Protein 1YSQ (pdb70)

InterPro domains:
  IPR005471 Transcription regulator IclR, N-terminal [PF09339] (25-74)
  IPR005471 Transcription regulator IclR, N-terminal [PS51077] (23-85)
  IPR005471 Transcription regulator IclR, N-terminal [SM00346] (23-113)
  IPR014757 Transcription regulator IclR, C-terminal [PF01614] (92-268)
  IPR014757 Transcription regulator IclR, C-terminal [PS51078] (86-272)
  IPR029016 GAF-like domain superfamily [G3DSA:3.30.450.40] (95-282)
  IPR036388 Winged helix-like DNA-binding domain superfamily [G3DSA:1.10.10.10] (22-94)
  IPR036390 Winged helix DNA-binding domain superfamily [SSF46785] (24-97)
  IPR050707 HTH-type Transcriptional Regulators in Metabolic Pathways [PTHR30136] (13-271)

Organism: Escherichia coli (strain K12) (NCBI:txid83333)

Nearest PDB structures (foldseek):
  1ysq-assembly1_A  TM=1.006E+00  e=1.421E-41  Escherichia coli
  1mkm-assembly1_B  TM=9.320E-01  e=6.880E-18  Thermotoga maritima
  1tf1-assembly2_B  TM=8.858E-01  e=1.573E-18  Escherichia coli
  2o99-assembly2_B  TM=9.021E-01  e=1.934E-16  Escherichia coli
  5tjj-assembly1_B  TM=8.773E-01  e=1.507E-15  Alicyclobacillus acidocaldarius subsp. acidocaldarius DSM 446

Radius of gyration: 15.3 Å; Cα contacts (8 Å, |Δi|>4): 339; chains: 1; bounding box: 39×36×32 Å

Solvent-accessible surface area: 9298 Å² total; per-residue (Å²): 85,158,126,6,30,123,26,0,0,60,43,0,42,60,5,12,126,81,29,3,13,0,0,8,0,0,17,70,78,94,46,34,0,31,0,20,9,22,24,70,10,72,118,16,174,39,147,32,198,25,132,113,42,48,104,25,60,0,4,5,13,6,7,0,0,0,4,4,10,48,36,114,77,96,63,1,118,62,6,16,118,77,24,112,153,92,13,82,95,91,18,200,55,13,23,45,117,37,98,44,0,68,95,24,9,45,122,5,130,136,78,21,11,3,15,4,125,34,4,62,82,83,32,22,2,17,0,0,4,9,0,70,27,128,128,42,152,17,41,43,0,0,5,0,5,0,30,14,76,113,13,162,129,39,24,43,138,108,20,6,119,38,0,101,86,15,4,92,29,0,20,86,64,44,28,175,130,72,175,54,49

Secondary structure (DSSP, 8-state):
-HHHHHHHHHHHHHHHHHH-SEEEEEEEETTEEEEEEEE--SS-----S--TT-EEEGGG-HHHHHHHHTS-HHHHHHHHHHTTTT---SSTT---SHHHHHHHHHHHHHHT-EEEESSSSTTEEEEEEEE--TTS--SEEEEEEEEHHHHHHH-HHHHHHHHHHHHHHHHHHHHH--TT-

Sequence (181 aa):
SLNIIHIAAPHLEALNIATGETINFSSREDDHAILIYKLEPTTGMLRTRAYIGQHMPLYCSAMGKIYMAFGHPDYVKSYWESHQHEIQPLTRNTITELPAMFDELAHIRESGAAMDREENELGVSCIAVPVFDIHGRVPYAVSISLSTSRLKQVGEKNLLKPLRETAQAISNELGFTAITG

GO terms:
  GO:0003677 DNA binding (F, IDA)
  GO:0045892 negative regulation of DNA-templated transcription (P, IDA)

Foldseek 3Di:
DVVLCVLQVVLQVVLLVVVQFKKFKWFDDQQWTAGQDIDHGHPADDGDPDDHGDTHGLQQDFFSLLLVLLDDLVSLVVSLVVCVVVQDQQDPPGDRDSVVSVVQSPVCNVPQKGKNCCRNHAQKMKIKGFQAAPVRHGRMMMMTIHTPVVCVVQDDVNSVVSRVVSSPSSSVVNNVPYPRD

Structure (mmCIF, N/CA/C/O backbone):
data_1YSQ
#
_entry.id   1YSQ
#
_cell.length_a   65.510
_cell.length_b   65.510
_cell.length_c   88.940
_cell.angle_alpha   90.00
_cell.angle_beta   90.00
_cell.angle_gamma   120.00
#
_symmetry.space_group_name_H-M   'P 31 2 1'
#
loop_
_entity.id
_entity.type
_entity.pdbx_description
1 polymer 'HTH-type transcriptional regulator yiaJ'
2 non-polymer 'PHOSPHATE ION'
3 water water
#
loop_
_atom_site.group_PDB
_atom_site.id
_atom_site.type_symbol
_atom_site.label_atom_id
_atom_site.label_alt_id
_atom_site.label_comp_id
_atom_site.label_asym_id
_atom_site.label_entity_id
_atom_site.label_seq_id
_atom_site.pdbx_PDB_ins_code
_atom_site.Cartn_x
_atom_site.Cartn_y
_atom_site.Cartn_z
_atom_site.occupancy
_atom_site.B_iso_or_equiv
_atom_site.auth_seq_id
_atom_site.auth_comp_id
_atom_site.auth_asym_id
_atom_site.auth_atom_id
_atom_site.pdbx_PDB_model_num
ATOM 1 N N . SER A 1 7 ? 38.726 37.249 6.683 1.00 45.42 5 SER A N 1
ATOM 2 C CA . SER A 1 7 ? 38.066 35.986 7.143 1.00 45.28 5 SER A CA 1
ATOM 3 C C . SER A 1 7 ? 36.696 36.240 7.769 1.00 45.00 5 SER A C 1
ATOM 4 O O . SER A 1 7 ? 35.857 35.337 7.826 1.00 44.70 5 SER A O 1
ATOM 7 N N . LEU A 1 8 ? 36.488 37.469 8.238 1.00 44.70 6 LEU A N 1
ATOM 8 C CA . LEU A 1 8 ? 35.225 37.888 8.852 1.00 44.04 6 LEU A CA 1
ATOM 9 C C . LEU A 1 8 ? 34.013 37.638 7.954 1.00 42.73 6 LEU A C 1
ATOM 10 O O . LEU A 1 8 ? 33.038 36.999 8.378 1.00 42.37 6 LEU A O 1
ATOM 15 N N . ASN A 1 9 ? 34.077 38.164 6.729 1.00 41.04 7 ASN A N 1
ATOM 16 C CA . ASN A 1 9 ? 32.995 38.021 5.760 1.00 39.53 7 ASN A CA 1
ATOM 17 C C . ASN A 1 9 ? 32.693 36.557 5.445 1.00 37.33 7 ASN A C 1
ATOM 18 O O . ASN A 1 9 ? 31.536 36.154 5.466 1.00 36.72 7 ASN A O 1
ATOM 23 N N . ILE A 1 10 ? 33.730 35.767 5.163 1.00 34.74 8 ILE A N 1
ATOM 24 C CA . ILE A 1 10 ? 33.518 34.347 4.871 1.00 32.77 8 ILE A CA 1
ATOM 25 C C . ILE A 1 10 ? 33.012 33.560 6.101 1.00 32.02 8 ILE A C 1
ATOM 26 O O . ILE A 1 10 ? 32.154 32.686 5.968 1.00 31.50 8 ILE A O 1
ATOM 31 N N . ILE A 1 11 ? 33.508 33.881 7.288 1.00 31.23 9 ILE A N 1
ATOM 32 C CA . ILE A 1 11 ? 33.009 33.187 8.484 1.00 31.03 9 ILE A CA 1
ATOM 33 C C . ILE A 1 11 ? 31.525 33.521 8.724 1.00 31.41 9 ILE A C 1
ATOM 34 O O . ILE A 1 11 ? 30.726 32.637 9.053 1.00 30.88 9 ILE A O 1
ATOM 39 N N . HIS A 1 12 ? 31.147 34.779 8.476 1.00 31.50 10 HIS A N 1
ATOM 40 C CA . HIS A 1 12 ? 29.739 35.178 8.565 1.00 32.00 10 HIS A CA 1
ATOM 41 C C . HIS A 1 12 ? 28.816 34.370 7.640 1.00 31.06 10 HIS A C 1
ATOM 42 O O . HIS A 1 12 ? 27.741 33.923 8.053 1.00 30.89 10 HIS A O 1
ATOM 49 N N . ILE A 1 13 ? 29.241 34.195 6.396 1.00 30.10 11 ILE A N 1
ATOM 50 C CA . ILE A 1 13 ? 28.553 33.337 5.437 1.00 29.13 11 ILE A CA 1
ATOM 51 C C . ILE A 1 13 ? 28.554 31.874 5.892 1.00 28.06 11 ILE A C 1
ATOM 52 O O . ILE A 1 13 ? 27.511 31.207 5.870 1.00 27.33 11 ILE A O 1
ATOM 57 N N . ALA A 1 14 ? 29.729 31.373 6.281 1.00 26.68 12 ALA A N 1
ATOM 58 C CA . ALA A 1 14 ? 29.905 29.933 6.482 1.00 25.97 12 ALA A CA 1
ATOM 59 C C . ALA A 1 14 ? 29.380 29.386 7.811 1.00 25.51 12 ALA A C 1
ATOM 60 O O . ALA A 1 14 ? 28.869 28.257 7.852 1.00 25.25 12 ALA A O 1
ATOM 62 N N . ALA A 1 15 ? 29.497 30.174 8.886 1.00 25.09 13 ALA A N 1
ATOM 63 C CA . ALA A 1 15 ? 29.229 29.677 10.247 1.00 24.65 13 ALA A CA 1
ATOM 64 C C . ALA A 1 15 ? 27.910 28.900 10.464 1.00 24.56 13 ALA A C 1
ATOM 65 O O . ALA A 1 15 ? 27.948 27.837 11.060 1.00 24.25 13 ALA A O 1
ATOM 67 N N . PRO A 1 16 ? 26.758 29.376 9.975 1.00 25.49 14 PRO A N 1
ATOM 68 C CA . PRO A 1 16 ? 25.506 28.629 10.183 1.00 25.47 14 PRO A CA 1
ATOM 69 C C . PRO A 1 16 ? 25.576 27.232 9.565 1.00 25.33 14 PRO A C 1
ATOM 70 O O . PRO A 1 16 ? 25.031 26.262 10.113 1.00 24.77 14 PRO A O 1
ATOM 74 N N . HIS A 1 17 ? 26.242 27.151 8.410 1.00 24.74 15 HIS A N 1
ATOM 75 C CA . HIS A 1 17 ? 26.374 25.907 7.667 1.00 24.06 15 HIS A CA 1
ATOM 76 C C . HIS A 1 17 ? 27.348 24.952 8.352 1.00 22.88 15 HIS A C 1
ATOM 77 O O . HIS A 1 17 ? 27.088 23.754 8.428 1.00 22.37 15 HIS A O 1
ATOM 84 N N . LEU A 1 18 ? 28.471 25.485 8.831 1.00 21.92 16 LEU A N 1
ATOM 85 C CA . LEU A 1 18 ? 29.451 24.665 9.534 1.00 20.98 16 LEU A CA 1
ATOM 86 C C . LEU A 1 18 ? 28.876 24.156 10.859 1.00 20.77 16 LEU A C 1
ATOM 87 O O . LEU A 1 18 ? 29.047 22.987 11.208 1.00 19.76 16 LEU A O 1
ATOM 92 N N . GLU A 1 19 ? 28.172 25.026 11.588 1.00 20.27 17 GLU A N 1
ATOM 93 C CA . GLU A 1 19 ? 27.496 24.593 12.822 1.00 20.56 17 GLU A CA 1
ATOM 94 C C . GLU A 1 19 ? 26.483 23.476 12.567 1.00 20.26 17 GLU A C 1
ATOM 95 O O . GLU A 1 19 ? 26.417 22.491 13.303 1.00 21.01 17 GLU A O 1
ATOM 101 N N . ALA A 1 20 ? 25.678 23.652 11.528 1.00 20.90 18 ALA A N 1
ATOM 102 C CA . ALA A 1 20 ? 24.728 22.624 11.108 1.00 20.71 18 ALA A CA 1
ATOM 103 C C . ALA A 1 20 ? 25.416 21.286 10.871 1.00 20.75 18 ALA A C 1
ATOM 104 O O . ALA A 1 20 ? 24.922 20.243 11.300 1.00 21.15 18 ALA A O 1
ATOM 106 N N . LEU A 1 21 ? 26.546 21.303 10.173 1.00 20.59 19 LEU A N 1
ATOM 107 C CA . LEU A 1 21 ? 27.250 20.052 9.864 1.00 20.47 19 LEU A CA 1
ATOM 108 C C . LEU A 1 21 ? 27.840 19.425 11.132 1.00 20.31 19 LEU A C 1
ATOM 109 O O . LEU A 1 21 ? 27.839 18.199 11.292 1.00 19.81 19 LEU A O 1
ATOM 114 N N . ASN A 1 22 ? 28.339 20.285 12.023 1.00 20.19 20 ASN A N 1
ATOM 115 C CA . ASN A 1 22 ? 28.840 19.876 13.336 1.00 20.39 20 ASN A CA 1
ATOM 116 C C . ASN A 1 22 ? 27.743 19.134 14.119 1.00 20.11 20 ASN A C 1
ATOM 117 O O . ASN A 1 22 ? 27.980 18.051 14.660 1.00 20.69 20 ASN A O 1
ATOM 122 N N . ILE A 1 23 ? 26.548 19.712 14.168 1.00 21.00 21 ILE A N 1
ATOM 123 C CA . ILE A 1 23 ? 25.412 19.063 14.841 1.00 21.94 21 ILE A CA 1
ATOM 124 C C . ILE A 1 23 ? 24.996 17.763 14.158 1.00 22.00 21 ILE A C 1
ATOM 125 O O . ILE A 1 23 ? 24.755 16.753 14.827 1.00 22.21 21 ILE A O 1
ATOM 130 N N . ALA A 1 24 ? 24.932 17.781 12.828 1.00 22.52 22 ALA A N 1
ATOM 131 C CA . ALA A 1 24 ? 24.470 16.608 12.072 1.00 22.72 22 ALA A CA 1
ATOM 132 C C . ALA A 1 24 ? 25.400 15.405 12.220 1.00 22.81 22 ALA A C 1
ATOM 133 O O . ALA A 1 24 ? 24.930 14.285 12.426 1.00 22.97 22 ALA A O 1
ATOM 135 N N . THR A 1 25 ? 26.714 15.631 12.141 1.00 21.53 23 THR A N 1
ATOM 136 C CA . THR A 1 25 ? 27.684 14.537 12.237 1.00 20.67 23 THR A CA 1
ATOM 137 C C . THR A 1 25 ? 28.183 14.244 13.655 1.00 21.07 23 THR A C 1
ATOM 138 O O . THR A 1 25 ? 28.691 13.148 13.915 1.00 21.06 23 THR A O 1
ATOM 142 N N . GLY A 1 26 ? 28.118 15.238 14.539 1.00 20.94 24 GLY A N 1
ATOM 143 C CA . GLY A 1 26 ? 28.708 15.102 15.870 1.00 19.89 24 GLY A CA 1
ATOM 144 C C . GLY A 1 26 ? 30.227 15.289 15.925 1.00 20.04 24 GLY A C 1
ATOM 145 O O . GLY A 1 26 ? 30.838 15.208 16.993 1.00 19.70 24 GLY A O 1
ATOM 146 N N . GLU A 1 27 ? 30.846 15.533 14.772 1.00 19.78 25 GLU A N 1
ATOM 147 C CA . GLU A 1 27 ? 32.308 15.517 14.639 1.00 19.82 25 GLU A CA 1
ATOM 148 C C . GLU A 1 27 ? 32.929 16.907 14.547 1.00 18.95 25 GLU A C 1
ATOM 149 O O . GLU A 1 27 ? 32.238 17.888 14.282 1.00 19.65 25 GLU A O 1
ATOM 155 N N . THR A 1 28 ? 34.251 16.951 14.713 1.00 19.26 26 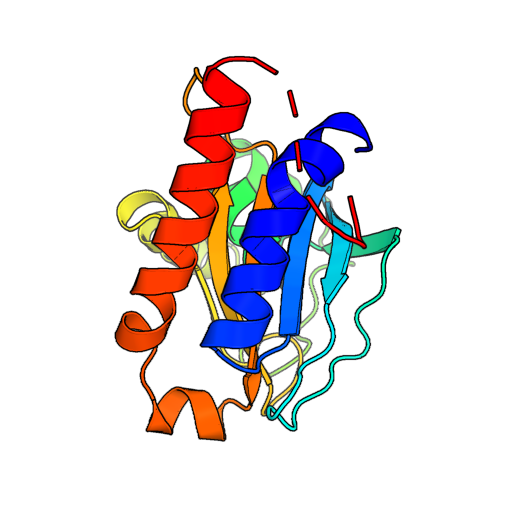THR A N 1
ATOM 156 C CA . THR A 1 28 ? 35.076 18.151 14.488 1.00 19.01 26 THR A CA 1
ATOM 157 C C . THR A 1 28 ? 34.880 18.707 13.082 1.00 19.09 26 THR A C 1
ATOM 158 O O . THR A 1 28 ? 35.036 17.952 12.095 1.00 19.10 26 THR A O 1
ATOM 162 N N . ILE A 1 29 ? 34.573 20.003 12.988 1.00 18.15 27 ILE A N 1
ATOM 163 C CA . ILE A 1 29 ? 34.470 20.669 11.694 1.00 18.46 27 ILE A CA 1
ATOM 164 C C . ILE A 1 29 ? 35.579 21.700 11.597 1.00 19.02 27 ILE A C 1
ATOM 165 O O . ILE A 1 29 ? 35.722 22.536 12.484 1.00 19.03 27 ILE A O 1
ATOM 170 N N . ASN A 1 30 ? 36.364 21.625 10.518 1.00 19.33 28 ASN A N 1
ATOM 171 C CA . ASN A 1 30 ? 37.474 22.551 10.253 1.00 19.69 28 ASN A CA 1
ATOM 172 C C . ASN A 1 30 ? 37.163 23.361 9.015 1.00 19.96 28 ASN A C 1
ATOM 173 O O . ASN A 1 30 ? 36.598 22.839 8.045 1.00 19.12 28 ASN A O 1
ATOM 178 N N . PHE A 1 31 ? 37.573 24.623 9.035 1.00 19.62 29 PHE A N 1
ATOM 179 C CA . PHE A 1 31 ? 37.378 25.501 7.880 1.00 19.25 29 PHE A CA 1
ATOM 180 C C . PHE A 1 31 ? 38.643 26.321 7.699 1.00 19.37 29 PHE A C 1
ATOM 181 O O . PHE A 1 31 ? 39.056 27.053 8.605 1.00 18.64 29 PHE A O 1
ATOM 189 N N . SER A 1 32 ? 39.271 26.169 6.538 1.00 19.07 30 SER A N 1
ATOM 190 C CA . SER A 1 32 ? 40.531 26.843 6.276 1.00 19.30 30 SER A CA 1
ATOM 191 C C . SER A 1 32 ? 40.467 27.757 5.059 1.00 19.29 30 SER A C 1
ATOM 192 O O . SER A 1 32 ? 39.545 27.644 4.236 1.00 18.88 30 SER A O 1
ATOM 195 N N . SER A 1 33 ? 41.448 28.663 4.975 1.00 19.81 31 SER A N 1
ATOM 196 C CA . SER A 1 33 ? 41.747 29.413 3.759 1.00 20.23 31 SER A CA 1
ATOM 197 C C . SER A 1 33 ? 43.132 28.972 3.304 1.00 20.44 31 SER A C 1
ATOM 198 O O . SER A 1 33 ? 43.882 28.344 4.065 1.00 20.99 31 SER A O 1
ATOM 201 N N . ARG A 1 34 ? 43.460 29.252 2.050 1.00 20.55 32 ARG A N 1
ATOM 202 C CA . ARG A 1 34 ? 44.811 29.033 1.568 1.00 20.92 32 ARG A CA 1
ATOM 203 C C . ARG A 1 34 ? 45.657 30.286 1.726 1.00 21.68 32 ARG A C 1
ATOM 204 O O . ARG A 1 34 ? 45.229 31.377 1.379 1.00 21.90 32 ARG A O 1
ATOM 212 N N . GLU A 1 35 ? 46.863 30.124 2.260 1.00 23.02 33 GLU A N 1
ATOM 213 C CA . GLU A 1 35 ? 47.842 31.204 2.235 1.00 24.53 33 GLU A CA 1
ATOM 214 C C . GLU A 1 35 ? 49.118 30.668 1.610 1.00 24.23 33 GLU A C 1
ATOM 215 O O . GLU A 1 35 ? 50.054 30.291 2.319 1.00 24.21 33 GLU A O 1
ATOM 221 N N . ASP A 1 36 ? 49.131 30.595 0.276 1.00 23.80 34 ASP A N 1
ATOM 222 C CA . ASP A 1 36 ? 50.295 30.069 -0.459 1.00 23.73 34 ASP A CA 1
ATOM 223 C C . ASP A 1 36 ? 50.674 28.614 -0.062 1.00 23.01 34 ASP A C 1
ATOM 224 O O . ASP A 1 36 ? 49.970 27.678 -0.433 1.00 22.78 34 ASP A O 1
ATOM 229 N N . ASP A 1 37 ? 51.767 28.434 0.684 1.00 21.90 35 ASP A N 1
ATOM 230 C CA . ASP A 1 37 ? 52.309 27.104 1.000 1.00 21.77 35 ASP A CA 1
ATOM 231 C C . ASP A 1 37 ? 51.807 26.466 2.305 1.00 21.44 35 ASP A C 1
ATOM 232 O O . ASP A 1 37 ? 52.389 25.493 2.787 1.00 21.63 35 ASP A O 1
ATOM 237 N N . HIS A 1 38 ? 50.714 27.001 2.852 1.00 21.21 36 HIS A N 1
ATOM 238 C CA . HIS A 1 38 ? 50.042 26.423 4.013 1.00 22.05 36 HIS A CA 1
ATOM 239 C C . HIS A 1 38 ? 48.535 26.698 3.947 1.00 21.41 36 HIS A C 1
ATOM 240 O O . HIS A 1 38 ? 48.094 27.636 3.274 1.00 22.10 36 HIS A O 1
ATOM 247 N N . ALA A 1 39 ? 47.759 25.868 4.635 1.00 21.26 37 ALA A N 1
ATOM 248 C CA . ALA A 1 39 ? 46.361 26.170 4.924 1.00 21.34 37 ALA A CA 1
ATOM 249 C C . ALA A 1 39 ? 46.341 26.918 6.267 1.00 22.28 37 ALA A C 1
ATOM 250 O O . ALA A 1 39 ? 47.175 26.646 7.136 1.00 23.32 37 ALA A O 1
ATOM 252 N N . ILE A 1 40 ? 45.434 27.882 6.418 1.00 21.98 38 ILE A N 1
ATOM 253 C CA . ILE A 1 40 ? 45.233 28.540 7.712 1.00 21.24 38 ILE A CA 1
ATOM 254 C C . ILE A 1 40 ? 43.902 28.095 8.263 1.00 20.44 38 ILE A C 1
ATOM 255 O O . ILE A 1 40 ? 42.862 28.264 7.612 1.00 19.83 38 ILE A O 1
ATOM 260 N N . LEU A 1 41 ? 43.927 27.547 9.474 1.00 19.99 39 LEU A N 1
ATOM 261 C CA . LEU A 1 41 ? 42.682 27.175 10.140 1.00 20.04 39 LEU A CA 1
ATOM 262 C C . LEU A 1 41 ? 41.993 28.415 10.683 1.00 20.76 39 LEU A C 1
ATOM 263 O O . LEU A 1 41 ? 42.381 28.920 11.736 1.00 21.82 39 LEU A O 1
ATOM 268 N N . ILE A 1 42 ? 40.982 28.909 9.969 1.00 20.01 40 ILE A N 1
ATOM 269 C CA . ILE A 1 42 ? 40.322 30.152 10.394 1.00 20.04 40 ILE A CA 1
ATOM 270 C C . ILE A 1 42 ? 39.112 29.937 11.285 1.00 19.67 40 ILE A C 1
ATOM 271 O O . ILE A 1 42 ? 38.619 30.881 11.904 1.00 19.83 40 ILE A O 1
ATOM 276 N N . TYR A 1 43 ? 38.640 28.698 11.370 1.00 19.17 41 TYR A N 1
ATOM 277 C CA . TYR A 1 43 ? 37.424 28.411 12.104 1.00 20.18 41 TYR A CA 1
ATOM 278 C C . TYR A 1 43 ? 37.417 26.925 12.430 1.00 19.73 41 TYR A C 1
ATOM 279 O O . TYR A 1 43 ? 37.780 26.086 11.591 1.00 20.28 41 TYR A O 1
ATOM 288 N N . LYS A 1 44 ? 37.051 26.603 13.661 1.00 18.76 42 LYS A N 1
ATOM 289 C CA . LYS A 1 44 ? 36.995 25.208 14.103 1.00 19.30 42 LYS A CA 1
ATOM 290 C C . LYS A 1 44 ? 35.872 24.989 15.124 1.00 19.52 42 LYS A C 1
ATOM 291 O O . LYS A 1 44 ? 35.706 25.787 16.039 1.00 19.28 42 LYS A O 1
ATOM 297 N N . LEU A 1 45 ? 35.118 23.905 14.946 1.00 19.02 43 LEU A N 1
ATOM 298 C CA . LEU A 1 45 ? 34.142 23.449 15.939 1.00 19.50 43 LEU A CA 1
ATOM 299 C C . LEU A 1 45 ? 34.566 22.108 16.496 1.00 19.27 43 LEU A C 1
ATOM 300 O O . LEU A 1 45 ? 34.809 21.154 15.755 1.00 19.40 43 LEU A O 1
ATOM 305 N N . GLU A 1 46 ? 34.642 22.031 17.819 1.00 19.17 44 GLU A N 1
ATOM 306 C CA . GLU A 1 46 ? 34.927 20.780 18.497 1.00 19.07 44 GLU A CA 1
ATOM 307 C C . GLU A 1 46 ? 33.765 19.801 18.312 1.00 19.24 44 GLU A C 1
ATOM 308 O O . GLU A 1 46 ? 32.651 20.236 18.034 1.00 19.43 44 GLU A O 1
ATOM 314 N N . PRO A 1 47 ? 34.002 18.497 18.460 1.00 20.14 45 PRO A N 1
ATOM 315 C CA . PRO A 1 47 ? 32.921 17.514 18.317 1.00 20.49 45 PRO A CA 1
ATOM 316 C C . PRO A 1 47 ? 31.844 17.690 19.406 1.00 21.34 45 PRO A C 1
ATOM 317 O O . PRO A 1 47 ? 32.135 18.259 20.473 1.00 21.50 45 PRO A O 1
ATOM 321 N N . THR A 1 48 ? 30.624 17.240 19.123 1.00 21.37 46 THR A N 1
ATOM 322 C CA . THR A 1 48 ? 29.578 17.208 20.146 1.00 22.48 46 THR A CA 1
ATOM 323 C C . THR A 1 48 ? 29.573 15.813 20.750 1.00 23.20 46 THR A C 1
ATOM 324 O O . THR A 1 48 ? 30.156 15.597 21.806 1.00 23.67 46 THR A O 1
ATOM 328 N N . THR A 1 49 ? 28.956 14.859 20.059 1.00 23.87 47 THR A N 1
ATOM 329 C CA . THR A 1 49 ? 28.911 13.484 20.548 1.00 24.45 47 THR A CA 1
ATOM 330 C C . THR A 1 49 ? 30.151 12.708 20.126 1.00 24.86 47 THR A C 1
ATOM 331 O O . THR A 1 49 ? 30.476 11.681 20.731 1.00 25.12 47 THR A O 1
ATOM 335 N N . GLY A 1 50 ? 30.862 13.204 19.111 1.00 24.86 48 GLY A N 1
ATOM 336 C CA . GLY A 1 50 ? 32.110 12.583 18.691 1.00 24.44 48 GLY A CA 1
ATOM 337 C C . GLY A 1 50 ? 33.133 12.638 19.807 1.00 25.11 48 GLY A C 1
ATOM 338 O O . GLY A 1 50 ? 33.165 13.600 20.583 1.00 25.67 48 GLY A O 1
ATOM 339 N N . MET A 1 51 ? 33.974 11.617 19.891 1.00 24.69 49 MET A N 1
ATOM 340 C CA . MET A 1 51 ? 34.971 11.541 20.950 1.00 25.13 49 MET A CA 1
ATOM 341 C C . MET A 1 51 ? 36.409 11.907 20.559 1.00 24.91 49 MET A C 1
ATOM 342 O O . MET A 1 51 ? 37.232 12.179 21.442 1.00 25.15 49 MET A O 1
ATOM 347 N N . LEU A 1 52 ? 36.709 11.941 19.259 1.00 24.40 50 LEU A N 1
ATOM 348 C CA . LEU A 1 52 ? 38.043 12.314 18.825 1.00 24.25 50 LEU A CA 1
ATOM 349 C C . LEU A 1 52 ? 38.180 13.832 18.844 1.00 23.65 50 LEU A C 1
ATOM 350 O O . LEU A 1 52 ? 37.406 14.541 18.201 1.00 22.80 50 LEU A O 1
ATOM 355 N N . ARG A 1 53 ? 39.156 14.332 19.596 1.00 23.27 51 ARG A N 1
ATOM 356 C CA . ARG A 1 53 ? 39.401 15.768 19.645 1.00 23.19 51 ARG A CA 1
ATOM 357 C C . ARG A 1 53 ? 40.818 15.976 19.184 1.00 23.58 51 ARG A C 1
ATOM 358 O O . ARG A 1 53 ? 41.741 15.342 19.703 1.00 24.21 51 ARG A O 1
ATOM 366 N N . THR A 1 54 ? 40.989 16.817 18.173 1.00 23.01 52 THR A N 1
ATOM 367 C CA . THR A 1 54 ? 42.314 17.070 17.626 1.00 22.84 52 THR A CA 1
ATOM 368 C C . THR A 1 54 ? 42.929 18.274 18.335 1.00 23.09 52 THR A C 1
ATOM 369 O O . THR A 1 54 ? 42.221 19.052 18.991 1.00 22.68 52 THR A O 1
ATOM 373 N N . ARG A 1 55 ? 44.238 18.426 18.173 1.00 24.09 53 ARG A N 1
ATOM 374 C CA . ARG A 1 55 ? 44.973 19.558 18.746 1.00 25.44 53 ARG A CA 1
ATOM 375 C C . ARG A 1 55 ? 44.940 20.781 17.839 1.00 24.47 53 ARG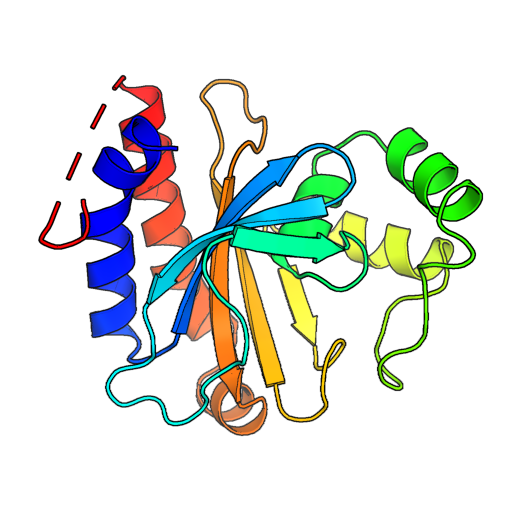 A C 1
ATOM 376 O O . ARG A 1 55 ? 45.512 21.829 18.172 1.00 24.50 53 ARG A O 1
ATOM 384 N N . ALA A 1 56 ? 44.271 20.661 16.689 1.00 23.48 54 ALA A N 1
ATOM 385 C CA . ALA A 1 56 ? 44.095 21.823 15.803 1.00 22.53 54 ALA A CA 1
ATOM 386 C C . ALA A 1 56 ? 43.409 23.002 16.515 1.00 21.59 54 ALA A C 1
ATOM 387 O O . ALA A 1 56 ? 42.570 22.809 17.394 1.00 21.82 54 ALA A O 1
ATOM 389 N N . TYR A 1 57 ? 43.763 24.220 16.107 1.00 21.09 55 TYR A N 1
ATOM 390 C CA . TYR A 1 57 ? 43.260 25.441 16.734 1.00 21.15 55 TYR A CA 1
ATOM 391 C C . TYR A 1 57 ? 43.180 26.553 15.701 1.00 20.82 55 TYR A C 1
ATOM 392 O O . TYR A 1 57 ? 43.916 26.547 14.716 1.00 20.24 55 TYR A O 1
ATOM 401 N N . ILE A 1 58 ? 42.293 27.509 15.951 1.00 20.81 56 ILE A N 1
ATOM 402 C CA . ILE A 1 58 ? 42.126 28.661 15.080 1.00 21.72 56 ILE A CA 1
ATOM 403 C C . ILE A 1 58 ? 43.434 29.450 15.027 1.00 21.63 56 ILE A C 1
ATOM 404 O O . ILE A 1 58 ? 44.023 29.778 16.067 1.00 20.70 56 ILE A O 1
ATOM 409 N N . GLY A 1 59 ? 43.895 29.710 13.809 1.00 21.66 57 GLY A N 1
ATOM 410 C CA . GLY A 1 59 ? 45.150 30.409 13.589 1.00 21.56 57 GLY A CA 1
ATOM 411 C C . GLY A 1 59 ? 46.287 29.466 13.242 1.00 21.33 57 GLY A C 1
ATOM 412 O O . GLY A 1 59 ? 47.358 29.906 12.815 1.00 21.51 57 GLY A O 1
ATOM 413 N N . GLN A 1 60 ? 46.059 28.160 13.383 1.00 20.84 58 GLN A N 1
ATOM 414 C CA . GLN A 1 60 ? 47.098 27.190 13.041 1.00 20.79 58 GLN A CA 1
ATOM 415 C C . GLN A 1 60 ? 47.452 27.253 11.543 1.00 20.26 58 GLN A C 1
ATOM 416 O O . GLN A 1 60 ? 46.554 27.409 10.702 1.00 20.00 58 GLN A O 1
ATOM 422 N N . HIS A 1 61 ? 48.741 27.108 11.233 1.00 19.17 59 HIS A N 1
ATOM 423 C CA . HIS A 1 61 ? 49.206 26.954 9.849 1.00 19.94 59 HIS A CA 1
ATOM 424 C C . HIS A 1 61 ? 49.514 25.491 9.596 1.00 20.35 59 HIS A C 1
ATOM 425 O O . HIS A 1 61 ? 50.325 24.881 10.285 1.00 20.69 59 HIS A O 1
ATOM 432 N N . MET A 1 62 ? 48.829 24.937 8.601 1.00 19.99 60 MET A N 1
ATOM 433 C CA . MET A 1 62 ? 48.846 23.529 8.333 1.00 19.08 60 MET A CA 1
ATOM 434 C C . MET A 1 62 ? 49.669 23.327 6.990 1.00 20.97 60 MET A C 1
ATOM 435 O O . MET A 1 62 ? 49.335 23.961 5.976 1.00 20.37 60 MET A O 1
ATOM 440 N N . PRO A 1 63 ? 50.778 22.543 6.963 1.00 21.35 61 PRO A N 1
ATOM 441 C CA . PRO A 1 63 ? 51.529 22.363 5.693 1.00 21.81 61 PRO A CA 1
ATOM 442 C C . PRO A 1 63 ? 50.677 21.672 4.619 1.00 21.17 61 PRO A C 1
ATOM 443 O O . PRO A 1 63 ? 49.857 20.802 4.940 1.00 21.62 61 PRO A O 1
ATOM 447 N N . LEU A 1 64 ? 50.847 22.069 3.368 1.00 20.97 62 LEU A N 1
ATOM 448 C CA . LEU A 1 64 ? 49.997 21.537 2.294 1.00 21.11 62 LEU A CA 1
ATOM 449 C C . LEU A 1 64 ? 50.071 20.015 2.138 1.00 21.47 62 LEU A C 1
ATOM 450 O O . LEU A 1 64 ? 49.048 19.377 1.879 1.00 21.27 62 LEU A O 1
ATOM 455 N N . TYR A 1 65 ? 51.271 19.445 2.300 1.00 22.20 63 TYR A N 1
ATOM 456 C CA . TYR A 1 65 ? 51.519 18.044 1.922 1.00 22.86 63 TYR A CA 1
ATOM 457 C C . TYR A 1 65 ? 50.866 17.010 2.852 1.00 23.44 63 TYR A C 1
ATOM 458 O O . TYR A 1 65 ? 50.665 15.870 2.451 1.00 22.97 63 TYR A O 1
ATOM 467 N N . CYS A 1 66 ? 50.558 17.408 4.092 1.00 23.83 64 CYS A N 1
ATOM 468 C CA . CYS A 1 66 ? 50.030 16.472 5.101 1.00 24.05 64 CYS A CA 1
ATOM 469 C C . CYS A 1 66 ? 48.632 16.873 5.607 1.00 24.13 64 CYS A C 1
ATOM 470 O O . CYS A 1 66 ? 48.106 16.263 6.529 1.00 24.86 64 CYS A O 1
ATOM 473 N N . SER A 1 67 ? 48.046 17.897 4.984 1.00 24.05 65 SER A N 1
ATOM 474 C CA . SER A 1 67 ? 46.712 18.404 5.315 1.00 23.57 65 SER A CA 1
ATOM 475 C C . SER A 1 67 ? 45.773 18.006 4.189 1.00 23.05 65 SER A C 1
ATOM 476 O O . SER A 1 67 ? 46.060 18.282 3.018 1.00 23.33 65 SER A O 1
ATOM 479 N N . ALA A 1 68 ? 44.648 17.377 4.529 1.00 22.63 66 ALA A N 1
ATOM 480 C CA . ALA A 1 68 ? 43.650 17.035 3.499 1.00 21.17 66 ALA A CA 1
ATOM 481 C C . ALA A 1 68 ? 43.173 18.281 2.732 1.00 21.06 66 ALA A C 1
ATOM 482 O O . ALA A 1 68 ? 43.109 18.279 1.492 1.00 20.20 66 ALA A O 1
ATOM 484 N N . MET A 1 69 ? 42.834 19.340 3.465 1.00 20.49 67 MET A N 1
ATOM 485 C CA . MET A 1 69 ? 42.488 20.631 2.852 1.00 19.98 67 MET A CA 1
ATOM 486 C C . MET A 1 69 ? 43.656 21.196 2.018 1.00 20.26 67 MET A C 1
ATOM 487 O O . MET A 1 69 ? 43.445 21.687 0.898 1.00 20.39 67 MET A O 1
ATOM 492 N N . GLY A 1 70 ? 44.880 21.097 2.549 1.00 20.09 68 GLY A N 1
ATOM 493 C CA . GLY A 1 70 ? 46.076 21.531 1.826 1.00 20.23 68 GLY A CA 1
ATOM 494 C C . GLY A 1 70 ? 46.272 20.774 0.512 1.00 20.34 68 GLY A C 1
ATOM 495 O O . GLY A 1 70 ? 46.638 21.365 -0.505 1.00 19.75 68 GLY A O 1
ATOM 496 N N . LYS A 1 71 ? 46.005 19.465 0.524 1.00 20.04 69 LYS A N 1
ATOM 497 C CA . LYS A 1 71 ? 46.105 18.664 -0.698 1.00 20.24 69 LYS A CA 1
ATOM 498 C C . LYS A 1 71 ? 45.062 19.097 -1.731 1.00 20.54 69 LYS A C 1
ATOM 499 O O . LYS A 1 71 ? 45.348 19.142 -2.935 1.00 20.82 69 LYS A O 1
ATOM 505 N N . ILE A 1 72 ? 43.872 19.468 -1.262 1.00 19.64 70 ILE A N 1
ATOM 506 C CA . ILE A 1 72 ? 42.848 20.031 -2.155 1.00 19.05 70 ILE A CA 1
ATOM 507 C C . ILE A 1 72 ? 43.369 21.299 -2.834 1.00 19.23 70 ILE A C 1
ATOM 508 O O . ILE A 1 72 ? 43.251 21.450 -4.045 1.00 18.64 70 ILE A O 1
ATOM 513 N N . TYR A 1 73 ? 43.971 22.202 -2.057 1.00 18.45 71 TYR A N 1
ATOM 514 C CA . TYR A 1 73 ? 44.528 23.423 -2.651 1.00 18.69 71 TYR A CA 1
ATOM 515 C C . TYR A 1 73 ? 45.542 23.090 -3.735 1.00 19.08 71 TYR A C 1
ATOM 516 O O . TYR A 1 73 ? 45.489 23.656 -4.814 1.00 18.80 71 TYR A O 1
ATOM 525 N N . MET A 1 74 ? 46.460 22.161 -3.460 1.00 19.14 72 MET A N 1
ATOM 526 C CA . MET A 1 74 ? 47.433 21.772 -4.502 1.00 19.20 72 MET A CA 1
ATOM 527 C C . MET A 1 74 ? 46.768 21.077 -5.706 1.00 19.27 72 MET A C 1
ATOM 528 O O . MET A 1 74 ? 47.167 21.308 -6.857 1.00 19.82 72 MET A O 1
ATOM 533 N N . ALA A 1 75 ? 45.761 20.241 -5.442 1.00 19.12 73 ALA A N 1
ATOM 534 C CA . ALA A 1 75 ? 45.092 19.485 -6.506 1.00 20.15 73 ALA A CA 1
ATOM 535 C C . ALA A 1 75 ? 44.412 20.398 -7.515 1.00 20.15 73 ALA A C 1
ATOM 536 O O . ALA A 1 75 ? 44.324 20.064 -8.697 1.00 20.62 73 ALA A O 1
ATOM 538 N N . PHE A 1 76 ? 43.919 21.543 -7.049 1.00 20.44 74 PHE A N 1
ATOM 539 C CA . PHE A 1 76 ? 43.289 22.521 -7.942 1.00 20.97 74 PHE A CA 1
ATOM 540 C C . PHE A 1 76 ? 44.213 23.654 -8.413 1.00 21.95 74 PHE A C 1
ATOM 541 O O . PHE A 1 76 ? 43.789 24.543 -9.174 1.00 21.55 74 PHE A O 1
ATOM 549 N N . GLY A 1 77 ? 45.474 23.591 -7.978 1.00 22.34 75 GLY A N 1
ATOM 550 C CA . GLY A 1 77 ? 46.511 24.499 -8.438 1.00 22.65 75 GLY A CA 1
ATOM 551 C C . GLY A 1 77 ? 47.243 23.989 -9.679 1.00 23.41 75 GLY A C 1
ATOM 552 O O . GLY A 1 77 ? 46.836 23.001 -10.309 1.00 22.56 75 GLY A O 1
ATOM 553 N N . HIS A 1 78 ? 48.325 24.679 -10.037 1.00 23.45 76 HIS A N 1
ATOM 554 C CA . HIS A 1 78 ? 49.166 24.290 -11.171 1.00 24.04 76 HIS A CA 1
ATOM 555 C C . HIS A 1 78 ? 50.155 23.185 -10.777 1.00 24.19 76 HIS A C 1
ATOM 556 O O . HIS A 1 78 ? 50.679 23.215 -9.658 1.00 24.14 76 HIS A O 1
ATOM 563 N N . PRO A 1 79 ? 50.433 22.212 -11.660 1.00 25.02 77 PRO A N 1
ATOM 564 C CA . PRO A 1 79 ? 51.403 21.158 -11.314 1.00 25.17 77 PRO A CA 1
ATOM 565 C C . PRO A 1 79 ? 52.815 21.672 -11.079 1.00 25.08 77 PRO A C 1
ATOM 566 O O . PRO A 1 79 ? 53.558 21.027 -10.324 1.00 25.55 77 PRO A O 1
ATOM 570 N N . ASP A 1 80 ? 53.189 22.801 -11.689 1.00 24.79 78 ASP A N 1
ATOM 571 C CA . ASP A 1 80 ? 54.514 23.379 -11.443 1.00 24.83 78 ASP A CA 1
ATOM 572 C C . ASP A 1 80 ? 54.652 23.777 -9.972 1.00 23.88 78 ASP A C 1
ATOM 573 O O . ASP A 1 80 ? 55.750 23.761 -9.424 1.00 24.00 78 ASP A O 1
ATOM 578 N N . TYR A 1 81 ? 53.533 24.124 -9.335 1.00 23.20 79 TYR A N 1
ATOM 579 C CA . TYR A 1 81 ? 53.577 24.482 -7.919 1.00 23.55 79 TYR A CA 1
ATOM 580 C C . TYR A 1 81 ? 54.121 23.321 -7.083 1.00 23.45 79 TYR A C 1
ATOM 581 O O . TYR A 1 81 ? 54.968 23.519 -6.196 1.00 23.32 79 TYR A O 1
ATOM 590 N N . VAL A 1 82 ? 53.629 22.112 -7.382 1.00 23.85 80 VAL A N 1
ATOM 591 C CA . VAL A 1 82 ? 53.917 20.915 -6.591 1.00 23.95 80 VAL A CA 1
ATOM 592 C C . VAL A 1 82 ? 55.395 20.538 -6.720 1.00 24.56 80 VAL A C 1
ATOM 593 O O . VAL A 1 82 ? 56.063 20.267 -5.722 1.00 23.26 80 VAL A O 1
ATOM 597 N N . LYS A 1 83 ? 55.891 20.543 -7.953 1.00 25.49 81 LYS A N 1
ATOM 598 C CA . LYS A 1 83 ? 57.319 20.345 -8.211 1.00 27.15 81 LYS A CA 1
ATOM 599 C C . LYS A 1 83 ? 58.194 21.349 -7.445 1.00 26.70 81 LYS A C 1
ATOM 600 O O . LYS A 1 83 ? 59.104 20.934 -6.727 1.00 27.25 81 LYS A O 1
ATOM 606 N N . SER A 1 84 ? 57.898 22.647 -7.562 1.00 26.55 82 SER A N 1
ATOM 607 C CA . SER A 1 84 ? 58.695 23.677 -6.881 1.00 27.04 82 SER A CA 1
ATOM 608 C C . SER A 1 84 ? 58.527 23.591 -5.364 1.00 26.67 82 SER A C 1
ATOM 609 O O . SER A 1 84 ? 59.471 23.829 -4.622 1.00 26.75 82 SER A O 1
ATOM 612 N N . TYR A 1 85 ? 57.320 23.250 -4.915 1.00 26.12 83 TYR A N 1
ATOM 613 C CA . TYR A 1 85 ? 57.047 23.036 -3.496 1.00 25.64 83 TYR A CA 1
ATOM 614 C C . TYR A 1 85 ? 57.954 21.938 -2.949 1.00 26.13 83 TYR A C 1
ATOM 615 O O . TYR A 1 85 ? 58.582 22.120 -1.912 1.00 26.01 83 TYR A O 1
ATOM 624 N N . TRP A 1 86 ? 58.021 20.801 -3.644 1.00 26.47 84 TRP A N 1
ATOM 625 C CA . TRP A 1 86 ? 58.892 19.697 -3.220 1.00 27.35 84 TRP A CA 1
ATOM 626 C C . TRP A 1 86 ? 60.364 20.123 -3.190 1.00 28.71 84 TRP A C 1
ATOM 627 O O . TRP A 1 86 ? 61.108 19.753 -2.279 1.00 29.16 84 TRP A O 1
ATOM 638 N N . GLU A 1 87 ? 60.773 20.909 -4.180 1.00 29.81 85 GLU A N 1
ATOM 639 C CA . GLU A 1 87 ? 62.164 21.361 -4.258 1.00 31.46 85 GLU A CA 1
ATOM 640 C C . GLU A 1 87 ? 62.515 22.265 -3.077 1.00 31.34 85 GLU A C 1
ATOM 641 O O . GLU A 1 87 ? 63.584 22.118 -2.462 1.00 31.75 85 GLU A O 1
ATOM 647 N N . SER A 1 88 ? 61.588 23.161 -2.739 1.00 30.87 86 SER A N 1
ATOM 648 C CA . SER A 1 88 ? 61.817 24.216 -1.750 1.00 30.40 86 SER A CA 1
ATOM 649 C C . SER A 1 88 ? 61.402 23.860 -0.310 1.00 30.62 86 SER A C 1
ATOM 650 O O . SER A 1 88 ? 61.711 24.613 0.611 1.00 29.89 86 SER A O 1
ATOM 653 N N . HIS A 1 89 ? 60.696 22.745 -0.121 1.00 30.30 87 HIS A N 1
ATOM 654 C CA . HIS A 1 89 ? 60.237 22.325 1.214 1.00 31.45 87 HIS A CA 1
ATOM 655 C C . HIS A 1 89 ? 60.838 20.982 1.649 1.00 32.81 87 HIS A C 1
ATOM 656 O O . HIS A 1 89 ? 60.244 20.249 2.457 1.00 32.42 87 HIS A O 1
ATOM 663 N N . GLN A 1 90 ? 62.027 20.679 1.132 1.00 34.58 88 GLN A N 1
ATOM 664 C CA . GLN A 1 90 ? 62.679 19.385 1.373 1.00 36.74 88 GLN A CA 1
ATOM 665 C C . GLN A 1 90 ? 62.830 19.076 2.856 1.00 37.37 88 GLN A C 1
ATOM 666 O O . GLN A 1 90 ? 62.640 17.938 3.281 1.00 37.98 88 GLN A O 1
ATOM 672 N N . HIS A 1 91 ? 63.128 20.102 3.641 1.00 38.35 89 HIS A N 1
ATOM 673 C CA . HIS A 1 91 ? 63.326 19.942 5.072 1.00 39.16 89 HIS A CA 1
ATOM 674 C C . HIS A 1 91 ? 62.000 19.757 5.812 1.00 38.81 89 HIS A C 1
ATOM 675 O O . HIS A 1 91 ? 61.906 18.987 6.769 1.00 39.08 89 HIS A O 1
ATOM 682 N N . GLU A 1 92 ? 60.977 20.465 5.349 1.00 38.25 90 GLU A N 1
ATOM 683 C CA . GLU A 1 92 ? 59.664 20.464 5.988 1.00 37.47 90 GLU A CA 1
ATOM 684 C C . GLU A 1 92 ? 58.838 19.211 5.670 1.00 36.11 90 GLU A C 1
ATOM 685 O O . GLU A 1 92 ? 58.001 18.807 6.480 1.00 35.74 90 GLU A O 1
ATOM 691 N N . ILE A 1 93 ? 59.064 18.606 4.500 1.00 34.88 91 ILE A N 1
ATOM 692 C CA . ILE A 1 93 ? 58.359 17.370 4.131 1.00 33.50 91 ILE A CA 1
ATOM 693 C C . ILE A 1 93 ? 58.977 16.164 4.850 1.00 34.07 91 ILE A C 1
ATOM 694 O O . ILE A 1 93 ? 60.050 15.688 4.496 1.00 34.35 91 ILE A O 1
ATOM 699 N N . GLN A 1 94 ? 58.278 15.672 5.861 1.00 34.63 92 GLN A N 1
ATOM 700 C CA . GLN A 1 94 ? 58.811 14.639 6.745 1.00 35.26 92 GLN A CA 1
ATOM 701 C C . GLN A 1 94 ? 57.782 13.537 6.970 1.00 34.88 92 GLN A C 1
ATOM 702 O O . GLN A 1 94 ? 56.574 13.810 6.977 1.00 34.98 92 GLN A O 1
ATOM 708 N N . PRO A 1 95 ? 58.251 12.305 7.159 1.00 34.72 93 PRO A N 1
ATOM 709 C CA . PRO A 1 95 ? 57.354 11.162 7.365 1.00 34.50 93 PRO A CA 1
ATOM 710 C C . PRO A 1 95 ? 56.762 11.148 8.763 1.00 34.13 93 PRO A C 1
ATOM 711 O O . PRO A 1 95 ? 57.282 10.456 9.650 1.00 35.13 93 PRO A O 1
ATOM 715 N N . LEU A 1 96 ? 55.670 11.880 8.948 1.00 32.74 94 LEU A N 1
ATOM 716 C CA . LEU A 1 96 ? 55.005 11.968 10.245 1.00 31.59 94 LEU A CA 1
ATOM 717 C C . LEU A 1 96 ? 54.475 10.612 10.701 1.00 30.99 94 LEU A C 1
ATOM 718 O O . LEU A 1 96 ? 54.571 10.257 11.887 1.00 31.14 94 LEU A O 1
ATOM 723 N N . THR A 1 97 ? 53.899 9.865 9.763 1.00 29.70 95 THR A N 1
ATOM 724 C CA . THR A 1 97 ? 53.564 8.453 9.977 1.00 28.66 95 THR A CA 1
ATOM 725 C C . THR A 1 97 ? 54.040 7.673 8.781 1.00 28.94 95 THR A C 1
ATOM 726 O O . THR A 1 97 ? 54.528 8.259 7.800 1.00 28.46 95 THR A O 1
ATOM 730 N N . ARG A 1 98 ? 53.858 6.353 8.843 1.00 28.74 96 ARG A N 1
ATOM 731 C CA . ARG A 1 98 ? 54.172 5.481 7.717 1.00 29.17 96 ARG A CA 1
ATOM 732 C C . ARG A 1 98 ? 53.312 5.781 6.470 1.00 28.46 96 ARG A C 1
ATOM 733 O O . ARG A 1 98 ? 53.609 5.303 5.376 1.00 27.97 96 ARG A O 1
ATOM 741 N N . ASN A 1 99 ? 52.247 6.565 6.651 1.00 27.80 97 ASN A N 1
ATOM 742 C CA . ASN A 1 99 ? 51.298 6.878 5.581 1.00 27.46 97 ASN A CA 1
ATOM 743 C C . ASN A 1 99 ? 51.481 8.249 4.943 1.00 26.99 97 ASN A C 1
ATOM 744 O O . ASN A 1 99 ? 50.898 8.512 3.894 1.00 26.24 97 ASN A O 1
ATOM 749 N N . THR A 1 100 ? 52.286 9.104 5.568 1.00 26.84 98 THR A N 1
ATOM 750 C CA . THR A 1 100 ? 52.508 10.462 5.066 1.00 27.14 98 THR A CA 1
ATOM 751 C C . THR A 1 100 ? 53.057 10.396 3.652 1.00 27.54 98 THR A C 1
ATOM 752 O O . THR A 1 100 ? 53.914 9.555 3.360 1.00 27.35 98 THR A O 1
ATOM 756 N N . ILE A 1 101 ? 52.568 11.285 2.783 1.00 27.44 99 ILE A N 1
ATOM 757 C CA . ILE A 1 101 ? 52.998 11.296 1.403 1.00 27.56 99 ILE A CA 1
ATOM 758 C C . ILE A 1 101 ? 54.220 12.201 1.301 1.00 28.02 99 ILE A C 1
ATOM 759 O O . ILE A 1 101 ? 54.099 13.432 1.373 1.00 28.28 99 ILE A O 1
ATOM 764 N N . THR A 1 102 ? 55.393 11.583 1.152 1.00 28.33 100 THR A N 1
ATOM 765 C CA . THR A 1 102 ? 56.668 12.311 1.120 1.00 28.99 100 THR A CA 1
ATOM 766 C C . THR A 1 102 ? 57.374 12.307 -0.241 1.00 29.58 100 THR A C 1
ATOM 767 O O . THR A 1 102 ? 58.339 13.059 -0.433 1.00 29.07 100 THR A O 1
ATOM 771 N N . GLU A 1 103 ? 56.894 11.469 -1.164 1.00 30.06 101 GLU A N 1
ATOM 772 C CA . GLU A 1 103 ? 57.466 11.337 -2.499 1.00 30.90 101 GLU A CA 1
ATOM 773 C C . GLU A 1 103 ? 56.598 12.043 -3.531 1.00 30.31 101 GLU A C 1
ATOM 774 O O . GLU A 1 103 ? 55.368 11.883 -3.547 1.00 29.99 101 GLU A O 1
ATOM 780 N N . LEU A 1 104 ? 57.246 12.816 -4.398 1.00 29.65 102 LEU A N 1
ATOM 781 C CA . LEU A 1 104 ? 56.539 13.592 -5.419 1.00 29.04 102 LEU A CA 1
ATOM 782 C C . LEU A 1 104 ? 55.643 12.782 -6.374 1.00 28.26 102 LEU A C 1
ATOM 783 O O . LEU A 1 104 ? 54.501 13.191 -6.640 1.00 28.15 102 LEU A O 1
ATOM 788 N N . PRO A 1 105 ? 56.139 11.675 -6.939 1.00 28.04 103 PRO A N 1
ATOM 789 C CA . PRO A 1 105 ? 55.290 10.872 -7.836 1.00 27.14 103 PRO A CA 1
ATOM 790 C C . PRO A 1 105 ? 54.011 10.396 -7.142 1.00 26.26 103 PRO A C 1
ATOM 791 O O . PRO A 1 105 ? 52.945 10.504 -7.738 1.00 25.01 103 PRO A O 1
ATOM 795 N N . ALA A 1 106 ? 54.138 9.889 -5.914 1.00 25.52 104 ALA A N 1
ATOM 796 C CA . ALA A 1 106 ? 52.997 9.488 -5.101 1.00 24.56 104 ALA A CA 1
ATOM 797 C C . ALA A 1 106 ? 52.044 10.659 -4.869 1.00 23.88 104 ALA A C 1
ATOM 798 O O . ALA A 1 106 ? 50.827 10.478 -4.919 1.00 23.71 104 ALA A O 1
ATOM 800 N N . MET A 1 107 ? 52.590 11.856 -4.635 1.00 22.98 105 MET A N 1
ATOM 801 C CA . MET A 1 107 ? 51.726 13.012 -4.423 1.00 22.18 105 MET A CA 1
ATOM 802 C C . MET A 1 107 ? 50.928 13.369 -5.685 1.00 22.26 105 MET A C 1
ATOM 803 O O . MET A 1 107 ? 49.725 13.656 -5.606 1.00 21.38 105 MET A O 1
ATOM 808 N N . PHE A 1 108 ? 51.581 13.330 -6.843 1.00 22.16 106 PHE A N 1
ATOM 809 C CA . PHE A 1 108 ? 50.884 13.637 -8.095 1.00 22.91 106 PHE A CA 1
ATOM 810 C C . PHE A 1 108 ? 49.731 12.655 -8.337 1.00 23.13 106 PHE A C 1
ATOM 811 O O . PHE A 1 108 ? 48.662 13.048 -8.810 1.00 23.19 106 PHE A O 1
ATOM 819 N N . ASP A 1 109 ? 49.959 11.382 -8.012 1.00 23.02 107 ASP A N 1
ATOM 820 C CA . ASP A 1 109 ? 48.926 10.355 -8.164 1.00 23.84 107 ASP A CA 1
ATOM 821 C C . ASP A 1 109 ? 47.745 10.696 -7.273 1.00 22.80 107 ASP A C 1
ATOM 822 O O . ASP A 1 109 ? 46.596 10.661 -7.699 1.00 22.46 107 ASP A O 1
ATOM 827 N N . GLU A 1 110 ? 48.055 11.033 -6.024 1.00 22.06 108 GLU A N 1
ATOM 828 C CA . GLU A 1 110 ? 47.045 11.457 -5.058 1.00 21.45 108 GLU A CA 1
ATOM 829 C C . GLU A 1 110 ? 46.290 12.695 -5.547 1.00 20.94 108 GLU A C 1
ATOM 830 O O . GLU A 1 110 ? 45.062 12.755 -5.472 1.00 20.96 108 GLU A O 1
ATOM 836 N N . LEU A 1 111 ? 47.031 13.684 -6.032 1.00 20.39 109 LEU A N 1
ATOM 837 C CA . LEU A 1 111 ? 46.439 14.944 -6.441 1.00 20.38 109 LEU A CA 1
ATOM 838 C C . LEU A 1 111 ? 45.529 14.784 -7.651 1.00 19.93 109 LEU A C 1
ATOM 839 O O . LEU A 1 111 ? 44.528 15.471 -7.746 1.00 19.75 109 LEU A O 1
ATOM 844 N N . ALA A 1 112 ? 45.887 13.885 -8.569 1.00 20.12 110 ALA A N 1
ATOM 845 C CA . ALA A 1 112 ? 45.008 13.579 -9.699 1.00 20.43 110 ALA A CA 1
ATOM 846 C C . ALA A 1 112 ? 43.656 13.034 -9.233 1.00 20.69 110 ALA A C 1
ATOM 847 O O . ALA A 1 112 ? 42.631 13.463 -9.730 1.00 20.61 110 ALA A O 1
ATOM 849 N N . HIS A 1 113 ? 43.651 12.102 -8.270 1.00 20.91 111 HIS A N 1
ATOM 850 C CA . HIS A 1 113 ? 42.407 11.589 -7.715 1.00 21.45 111 HIS A CA 1
ATOM 851 C C . HIS A 1 113 ? 41.573 12.682 -7.054 1.00 20.47 111 HIS A C 1
ATOM 852 O O . HIS A 1 113 ? 40.345 12.690 -7.200 1.00 20.44 111 HIS A O 1
ATOM 859 N N . ILE A 1 114 ? 42.217 13.559 -6.274 1.00 19.38 112 ILE A N 1
ATOM 860 C CA . ILE A 1 114 ? 41.496 14.678 -5.636 1.00 18.75 112 ILE A CA 1
ATOM 861 C C . ILE A 1 114 ? 40.883 15.650 -6.654 1.00 18.43 112 ILE A C 1
ATOM 862 O O . ILE A 1 114 ? 39.738 16.087 -6.502 1.00 18.69 112 ILE A O 1
ATOM 867 N N . ARG A 1 115 ? 41.665 16.009 -7.672 1.00 17.90 113 ARG A N 1
ATOM 868 C CA . ARG A 1 115 ? 41.204 16.937 -8.715 1.00 18.24 113 ARG A CA 1
ATOM 869 C C . ARG A 1 115 ? 40.002 16.365 -9.483 1.00 18.72 113 ARG A C 1
ATOM 870 O O . ARG A 1 115 ? 39.025 17.069 -9.770 1.00 18.26 113 ARG A O 1
ATOM 878 N N . GLU A 1 116 ? 40.057 15.070 -9.764 1.00 19.42 114 GLU A N 1
ATOM 879 C CA . GLU A 1 116 ? 38.964 14.397 -10.464 1.00 20.04 114 GLU A CA 1
ATOM 880 C C . GLU A 1 116 ? 37.688 14.312 -9.617 1.00 20.21 114 GLU A C 1
ATOM 881 O O . GLU A 1 116 ? 36.598 14.644 -10.084 1.00 20.08 114 GLU A O 1
ATOM 887 N N . SER A 1 117 ? 37.828 13.856 -8.370 1.00 20.11 115 SER A N 1
ATOM 888 C CA . SER A 1 117 ? 36.673 13.582 -7.517 1.00 20.31 115 SER A CA 1
ATOM 889 C C . SER A 1 117 ? 36.175 14.791 -6.738 1.00 20.51 115 SER A C 1
ATOM 890 O O . SER A 1 117 ? 35.015 14.814 -6.304 1.00 19.88 115 SER A O 1
ATOM 893 N N . GLY A 1 118 ? 37.043 15.776 -6.530 1.00 20.17 116 GLY A N 1
ATOM 894 C CA . GLY A 1 118 ? 36.675 16.936 -5.724 1.00 20.82 116 GLY A CA 1
ATOM 895 C C . GLY A 1 118 ? 36.632 16.665 -4.219 1.00 21.00 116 GLY A C 1
ATOM 896 O O . GLY A 1 118 ? 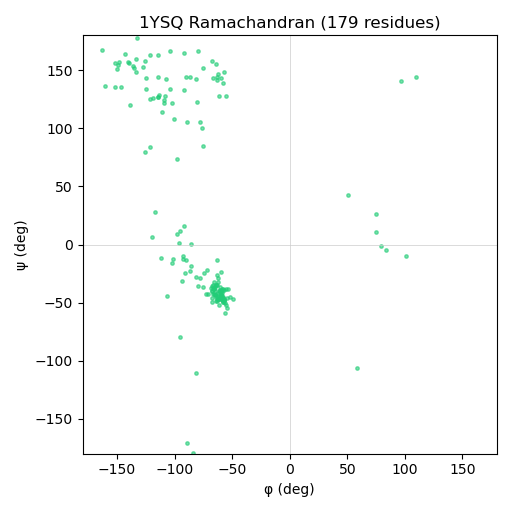35.893 17.327 -3.476 1.00 21.85 116 GLY A O 1
ATOM 897 N N . ALA A 1 119 ? 37.398 15.675 -3.774 1.00 20.67 117 ALA A N 1
ATOM 898 C CA . ALA A 1 119 ? 37.483 15.317 -2.346 1.00 20.29 117 ALA A CA 1
ATOM 899 C C . ALA A 1 119 ? 38.839 14.747 -2.000 1.00 19.82 117 ALA A C 1
ATOM 900 O O . ALA A 1 119 ? 39.489 14.114 -2.838 1.00 19.49 117 ALA A O 1
ATOM 902 N N . ALA A 1 120 ? 39.254 14.946 -0.750 1.00 19.35 118 ALA A N 1
ATOM 903 C CA . ALA A 1 120 ? 40.505 14.415 -0.257 1.00 19.61 118 ALA A CA 1
ATOM 904 C C . ALA A 1 120 ? 40.313 13.753 1.100 1.00 19.83 118 ALA A C 1
ATOM 905 O O . ALA A 1 120 ? 39.357 14.046 1.816 1.00 20.81 118 ALA A O 1
ATOM 907 N N . MET A 1 121 ? 41.247 12.885 1.459 1.00 20.77 119 MET A N 1
ATOM 908 C CA . MET A 1 121 ? 41.266 12.341 2.805 1.00 20.92 119 MET A CA 1
ATOM 909 C C . MET A 1 121 ? 42.627 12.535 3.421 1.00 21.50 119 MET A C 1
ATOM 910 O O . MET A 1 121 ? 43.639 12.645 2.709 1.00 21.97 119 MET A O 1
ATOM 915 N N . 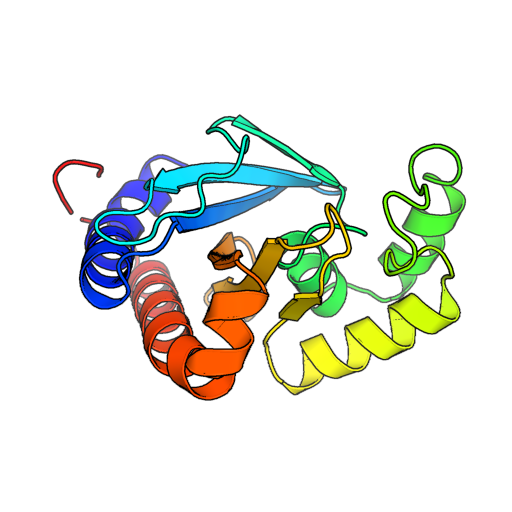ASP A 1 122 ? 42.645 12.621 4.749 1.00 21.95 120 ASP A N 1
ATOM 916 C CA . ASP A 1 122 ? 43.858 12.383 5.488 1.00 21.83 120 ASP A CA 1
ATOM 917 C C . ASP A 1 122 ? 43.704 10.958 6.003 1.00 21.90 120 ASP A C 1
ATOM 918 O O . ASP A 1 122 ? 42.886 10.697 6.883 1.00 21.99 120 ASP A O 1
ATOM 923 N N . ARG A 1 123 ? 44.467 10.041 5.415 1.00 22.60 121 ARG A N 1
ATOM 924 C CA . ARG A 1 123 ? 44.398 8.623 5.760 1.00 23.66 121 ARG A CA 1
ATOM 925 C C . ARG A 1 123 ? 45.517 8.320 6.741 1.00 23.66 121 ARG A C 1
ATOM 926 O O . ARG A 1 123 ? 46.538 7.696 6.383 1.00 23.77 121 ARG A O 1
ATOM 934 N N . GLU A 1 124 ? 45.325 8.779 7.981 1.00 23.69 122 GLU A N 1
ATOM 935 C CA . GLU A 1 124 ? 46.339 8.626 9.044 1.00 23.65 122 GLU A CA 1
ATOM 936 C C . GLU A 1 124 ? 47.743 9.093 8.619 1.00 23.86 122 GLU A C 1
ATOM 937 O O . GLU A 1 124 ? 48.760 8.424 8.899 1.00 22.64 122 GLU A O 1
ATOM 943 N N . GLU A 1 125 ? 47.789 10.236 7.935 1.00 23.39 123 GLU A N 1
ATOM 944 C CA . GLU A 1 125 ? 49.044 10.823 7.462 1.00 23.60 123 GLU A CA 1
ATOM 945 C C . GLU A 1 125 ? 49.675 11.781 8.476 1.00 24.24 123 GLU A C 1
ATOM 946 O O . GLU A 1 125 ? 50.831 12.171 8.322 1.00 25.04 123 GLU A O 1
ATOM 952 N N . ASN A 1 126 ? 48.917 12.167 9.502 1.00 25.07 124 ASN A N 1
ATOM 953 C CA . ASN A 1 126 ? 49.448 13.005 10.577 1.00 25.80 124 ASN A CA 1
ATOM 954 C C . ASN A 1 126 ? 49.658 12.231 11.864 1.00 26.45 124 ASN A C 1
ATOM 955 O O . ASN A 1 126 ? 50.686 12.373 12.518 1.00 25.82 124 ASN A O 1
ATOM 960 N N . GLU A 1 127 ? 48.667 11.417 12.212 1.00 27.01 125 GLU A N 1
ATOM 961 C CA . GLU A 1 127 ? 48.717 10.590 13.405 1.00 27.98 125 GLU A CA 1
ATOM 962 C C . GLU A 1 127 ? 47.877 9.341 13.184 1.00 28.04 125 GLU A C 1
ATOM 963 O O . GLU A 1 127 ? 46.755 9.412 12.658 1.00 27.46 125 GLU A O 1
ATOM 969 N N . LEU A 1 128 ? 48.420 8.190 13.582 1.00 27.20 126 LEU A N 1
ATOM 970 C CA . LEU A 1 128 ? 47.662 6.955 13.473 1.00 27.40 126 LEU A CA 1
ATOM 971 C C . LEU A 1 128 ? 46.406 7.101 14.297 1.00 26.75 126 LEU A C 1
ATOM 972 O O . LEU A 1 128 ? 46.423 7.752 15.351 1.00 26.39 126 LEU A O 1
ATOM 977 N N . GLY A 1 129 ? 45.315 6.528 13.792 1.00 25.63 127 GLY A N 1
ATOM 978 C CA . GLY A 1 129 ? 44.027 6.622 14.460 1.00 25.43 127 GLY A CA 1
ATOM 979 C C . GLY A 1 129 ? 43.213 7.881 14.194 1.00 24.82 127 GLY A C 1
ATOM 980 O O . GLY A 1 129 ? 42.086 7.983 14.657 1.00 24.51 127 GLY A O 1
ATOM 981 N N . VAL A 1 130 ? 43.780 8.838 13.462 1.00 24.06 128 VAL A N 1
ATOM 982 C CA . VAL A 1 130 ? 43.090 10.075 13.124 1.00 23.31 128 VAL A CA 1
ATOM 983 C C . VAL A 1 130 ? 42.982 10.151 11.600 1.00 22.86 128 VAL A C 1
ATOM 984 O O . VAL A 1 130 ? 43.997 10.025 10.896 1.00 23.18 128 VAL A O 1
ATOM 988 N N . SER A 1 131 ? 41.751 10.334 11.117 1.00 22.13 129 SER A N 1
ATOM 989 C CA . SER A 1 131 ? 41.450 10.487 9.687 1.00 22.15 129 SER A CA 1
ATOM 990 C C . SER A 1 131 ? 40.669 11.770 9.439 1.00 22.31 129 SER A C 1
ATOM 991 O O . SER A 1 131 ? 40.036 12.292 10.361 1.00 22.13 129 SER A O 1
ATOM 994 N N . CYS A 1 132 ? 40.706 12.291 8.208 1.00 21.72 130 CYS A N 1
ATOM 995 C CA . CYS A 1 132 ? 39.865 13.435 7.857 1.00 23.49 130 CYS A CA 1
ATOM 996 C C . CYS A 1 132 ? 39.297 13.271 6.457 1.00 21.79 130 CYS A C 1
ATOM 997 O O . CYS A 1 132 ? 39.870 12.543 5.630 1.00 21.11 130 CYS A O 1
ATOM 1000 N N . ILE A 1 133 ? 38.171 13.943 6.202 1.00 20.89 131 ILE A N 1
ATOM 1001 C CA . ILE A 1 133 ? 37.603 14.030 4.834 1.00 19.91 131 ILE A CA 1
ATOM 1002 C C . ILE A 1 133 ? 37.458 15.515 4.542 1.00 19.24 131 ILE A C 1
ATOM 1003 O O . ILE A 1 133 ? 36.955 16.251 5.388 1.00 18.66 131 ILE A O 1
ATOM 1008 N N . ALA A 1 134 ? 37.878 15.956 3.356 1.00 17.89 132 ALA A N 1
ATOM 1009 C CA . ALA A 1 134 ? 37.883 17.387 3.047 1.00 17.66 132 ALA A CA 1
ATOM 1010 C C . ALA A 1 134 ? 37.309 17.640 1.648 1.00 17.86 132 ALA A C 1
ATOM 1011 O O . ALA A 1 134 ? 37.378 16.764 0.762 1.00 18.43 132 ALA A O 1
ATOM 1013 N N . VAL A 1 135 ? 36.721 18.823 1.472 1.00 18.72 133 VAL A N 1
ATOM 1014 C CA . VAL A 1 135 ? 36.181 19.266 0.189 1.00 18.51 133 VAL A CA 1
ATOM 1015 C C . VAL A 1 135 ? 36.555 20.737 -0.087 1.00 19.01 133 VAL A C 1
ATOM 1016 O O . VAL A 1 135 ? 36.766 21.516 0.841 1.00 18.53 133 VAL A O 1
ATOM 1020 N N . PRO A 1 136 ? 36.629 21.118 -1.362 1.00 19.41 134 PRO A N 1
ATOM 1021 C CA . PRO A 1 136 ? 36.839 22.524 -1.746 1.00 19.42 134 PRO A CA 1
ATOM 1022 C C . PRO A 1 136 ? 35.588 23.389 -1.579 1.00 20.01 134 PRO A C 1
ATOM 1023 O O . PRO A 1 136 ? 34.479 22.864 -1.648 1.00 20.03 134 PRO A O 1
ATOM 1027 N N . VAL A 1 137 ? 35.780 24.692 -1.331 1.00 19.58 135 VAL A N 1
ATOM 1028 C CA . VAL A 1 137 ? 34.722 25.697 -1.441 1.00 20.24 135 VAL A CA 1
ATOM 1029 C C . VAL A 1 137 ? 35.139 26.527 -2.649 1.00 21.15 135 VAL A C 1
ATOM 1030 O O . VAL A 1 137 ? 36.193 27.157 -2.636 1.00 21.06 135 VAL A O 1
ATOM 1034 N N . PHE A 1 138 ? 34.354 26.477 -3.717 1.00 21.76 136 PHE A N 1
ATOM 1035 C CA . PHE A 1 138 ? 34.755 27.143 -4.956 1.00 23.11 136 PHE A CA 1
ATOM 1036 C C . PHE A 1 138 ? 34.317 28.606 -4.960 1.00 24.24 136 PHE A C 1
ATOM 1037 O O . PHE A 1 138 ? 33.236 28.928 -4.452 1.00 24.19 136 PHE A O 1
ATOM 1045 N N . ASP A 1 139 ? 35.130 29.483 -5.540 1.00 26.10 137 ASP A N 1
ATOM 1046 C CA . ASP A 1 139 ? 34.629 30.823 -5.874 1.00 28.54 137 ASP A CA 1
ATOM 1047 C C . ASP A 1 139 ? 33.899 30.784 -7.232 1.00 29.70 137 ASP A C 1
ATOM 1048 O O . ASP A 1 139 ? 33.792 29.718 -7.853 1.00 29.27 137 ASP A O 1
ATOM 1053 N N . ILE A 1 140 ? 33.389 31.932 -7.682 1.00 31.68 138 ILE A N 1
ATOM 1054 C CA . ILE A 1 140 ? 32.618 31.992 -8.933 1.00 33.38 138 ILE A CA 1
ATOM 1055 C C . ILE A 1 140 ? 33.421 31.531 -10.153 1.00 33.91 138 ILE A C 1
ATOM 1056 O O . ILE A 1 140 ? 32.840 31.101 -11.152 1.00 35.06 138 ILE A O 1
ATOM 1061 N N . HIS A 1 141 ? 34.747 31.607 -10.058 1.00 34.10 139 HIS A N 1
ATOM 1062 C CA . HIS A 1 141 ? 35.638 31.258 -11.167 1.00 34.54 139 HIS A CA 1
ATOM 1063 C C . HIS A 1 141 ? 36.215 29.849 -11.070 1.00 33.02 139 HIS A C 1
ATOM 1064 O O . HIS A 1 141 ? 37.112 29.497 -11.822 1.00 33.34 139 HIS A O 1
ATOM 1071 N N . GLY A 1 142 ? 35.718 29.051 -10.135 1.00 31.87 140 GLY A N 1
ATOM 1072 C CA . GLY A 1 142 ? 36.215 27.696 -9.964 1.00 30.22 140 GLY A CA 1
ATOM 1073 C C . GLY A 1 142 ? 37.577 27.587 -9.294 1.00 29.23 140 GLY A C 1
ATOM 1074 O O . GLY A 1 142 ? 38.180 26.512 -9.274 1.00 28.96 140 GLY A O 1
ATOM 1075 N N . ARG A 1 143 ? 38.066 28.692 -8.740 1.00 27.99 141 ARG A N 1
ATOM 1076 C CA . ARG A 1 143 ? 39.244 28.636 -7.880 1.00 27.12 141 ARG A CA 1
ATOM 1077 C C . ARG A 1 143 ? 38.796 28.164 -6.494 1.00 25.30 141 ARG A C 1
ATOM 1078 O O . ARG A 1 143 ? 37.598 28.111 -6.221 1.00 24.63 141 ARG A O 1
ATOM 1086 N N . VAL A 1 144 ? 39.755 27.788 -5.648 1.00 23.66 142 VAL A N 1
ATOM 1087 C CA . VAL A 1 144 ? 39.478 27.216 -4.331 1.00 21.88 142 VAL A CA 1
ATOM 1088 C C . VAL A 1 144 ? 40.128 28.072 -3.213 1.00 21.74 142 VAL A C 1
ATOM 1089 O O . VAL A 1 144 ? 41.251 27.808 -2.783 1.00 21.75 142 VAL A O 1
ATOM 1093 N N . PRO A 1 145 ? 39.453 29.132 -2.795 1.00 21.66 143 PRO A N 1
ATOM 1094 C CA . PRO A 1 145 ? 39.982 29.990 -1.727 1.00 21.51 143 PRO A CA 1
ATOM 1095 C C . PRO A 1 145 ? 39.883 29.375 -0.317 1.00 20.79 143 PRO A C 1
ATOM 1096 O O . PRO A 1 145 ? 40.670 29.754 0.559 1.00 21.44 143 PRO A O 1
ATOM 1100 N N . TYR A 1 146 ? 38.946 28.446 -0.111 1.00 20.44 144 TYR A N 1
ATOM 1101 C CA . TYR A 1 146 ? 38.635 27.898 1.223 1.00 19.88 144 TYR A CA 1
ATOM 1102 C C . TYR A 1 146 ? 38.326 26.418 1.072 1.00 19.57 144 TYR A C 1
ATOM 1103 O O . TYR A 1 146 ? 38.052 25.944 -0.029 1.00 18.27 144 TYR A O 1
ATOM 111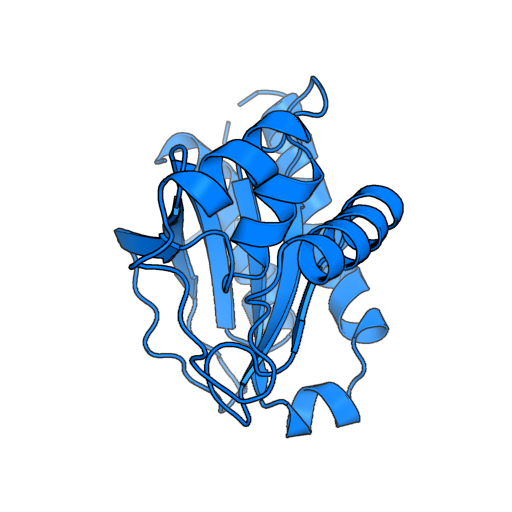2 N N . ALA A 1 147 ? 38.349 25.704 2.191 1.00 19.41 145 ALA A N 1
ATOM 1113 C CA . ALA A 1 147 ? 38.057 24.279 2.185 1.00 19.28 145 ALA A CA 1
ATOM 1114 C C . ALA A 1 147 ? 37.472 23.900 3.540 1.00 19.25 145 ALA A C 1
ATOM 1115 O O . ALA A 1 147 ? 37.695 24.589 4.544 1.00 18.40 145 ALA A O 1
ATOM 1117 N N . VAL A 1 148 ? 36.722 22.805 3.564 1.00 19.22 146 VAL A N 1
ATOM 1118 C CA . VAL A 1 148 ? 36.073 22.353 4.790 1.00 19.34 146 VAL A CA 1
ATOM 1119 C C . VAL A 1 148 ? 36.500 20.913 5.032 1.00 19.33 146 VAL A C 1
ATOM 1120 O O . VAL A 1 148 ? 36.625 20.145 4.082 1.00 18.71 146 VAL A O 1
ATOM 1124 N N . SER A 1 149 ? 36.693 20.533 6.298 1.00 19.00 147 SER A N 1
ATOM 1125 C CA . SER A 1 149 ? 36.986 19.134 6.593 1.00 19.59 147 SER A CA 1
ATOM 1126 C C . SER A 1 149 ? 36.304 18.624 7.852 1.00 20.17 147 SER A C 1
ATOM 1127 O O . SER A 1 149 ? 35.902 19.415 8.711 1.00 20.08 147 SER A O 1
ATOM 1130 N N . ILE A 1 150 ? 36.128 17.303 7.924 1.00 20.09 148 ILE A N 1
ATOM 1131 C CA . ILE A 1 150 ? 35.631 16.639 9.126 1.00 20.39 148 ILE A CA 1
ATOM 1132 C C . ILE A 1 150 ? 36.759 15.771 9.664 1.00 20.83 148 ILE A C 1
ATOM 1133 O O . ILE A 1 150 ? 37.332 14.983 8.906 1.00 20.87 148 ILE A O 1
ATOM 1138 N N . SER A 1 151 ? 37.085 15.893 10.960 1.00 20.91 149 SER A N 1
ATOM 1139 C CA . SER A 1 151 ? 38.078 15.001 11.570 1.00 20.81 149 SER A CA 1
ATOM 1140 C C . SER A 1 151 ? 37.349 14.027 12.473 1.00 20.86 149 SER A C 1
ATOM 1141 O O . SER A 1 151 ? 36.380 14.401 13.145 1.00 21.61 149 SER A O 1
ATOM 1144 N N . LEU A 1 152 ? 37.827 12.785 12.496 1.00 21.04 150 LEU A N 1
ATOM 1145 C CA . LEU A 1 152 ? 37.238 11.746 13.329 1.00 21.22 150 LEU A CA 1
ATOM 1146 C C . LEU A 1 152 ? 38.233 10.602 13.462 1.00 21.34 150 LEU A C 1
ATOM 1147 O O . LEU A 1 152 ? 39.233 10.566 12.738 1.00 21.53 150 LEU A O 1
ATOM 1152 N N . SER A 1 153 ? 37.974 9.677 14.389 1.00 21.54 151 SER A N 1
ATOM 1153 C CA . SER A 1 153 ? 38.830 8.503 14.534 1.00 21.52 151 SER A CA 1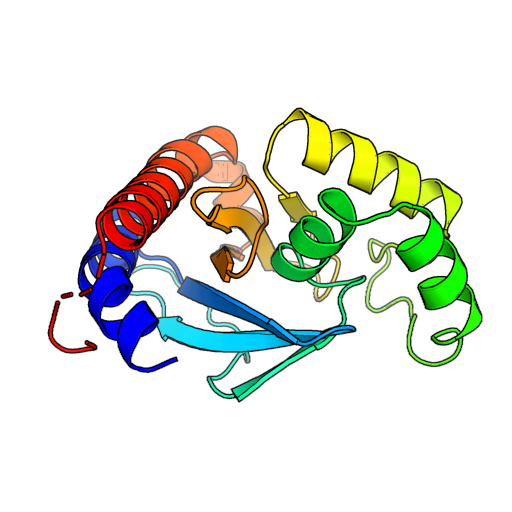
ATOM 1154 C C . SER A 1 153 ? 38.719 7.607 13.297 1.00 22.22 151 SER A C 1
ATOM 1155 O O . SER A 1 153 ? 37.635 7.452 12.706 1.00 21.34 151 SER A O 1
ATOM 1158 N N . THR A 1 154 ? 39.849 7.014 12.915 1.00 22.19 152 THR A N 1
ATOM 1159 C CA . THR A 1 154 ? 39.890 6.092 11.789 1.00 23.47 152 THR A CA 1
ATOM 1160 C C . THR A 1 154 ? 38.898 4.950 12.028 1.00 23.94 152 THR A C 1
ATOM 1161 O O . THR A 1 154 ? 38.212 4.498 11.110 1.00 23.68 152 THR A O 1
ATOM 1165 N N . SER A 1 155 ? 38.842 4.527 13.286 1.00 25.50 153 SER A N 1
ATOM 1166 C CA . SER A 1 155 ? 37.942 3.492 13.746 1.00 27.02 153 SER A CA 1
ATOM 1167 C C . SER A 1 155 ? 36.496 3.851 13.418 1.00 27.06 153 SER A C 1
ATOM 1168 O O . SER A 1 155 ? 35.757 3.034 12.841 1.00 26.86 153 SER A O 1
ATOM 1171 N N . ARG A 1 156 ? 36.088 5.071 13.779 1.00 26.50 154 ARG A N 1
ATOM 1172 C CA . ARG A 1 156 ? 34.728 5.494 13.501 1.00 26.24 154 ARG A CA 1
ATOM 1173 C C . ARG A 1 156 ? 34.485 5.646 11.999 1.00 26.50 154 ARG A C 1
ATOM 1174 O O . ARG A 1 156 ? 33.429 5.269 11.494 1.00 25.81 154 ARG A O 1
ATOM 1182 N N . LEU A 1 157 ? 35.470 6.180 11.285 1.00 26.57 155 LEU A N 1
ATOM 1183 C CA . LEU A 1 157 ? 35.319 6.366 9.841 1.00 27.54 155 LEU A CA 1
ATOM 1184 C C . LEU A 1 157 ? 35.059 5.031 9.117 1.00 28.20 155 LEU A C 1
ATOM 1185 O O . LEU A 1 157 ? 34.231 4.949 8.198 1.00 28.45 155 LEU A O 1
ATOM 1190 N N . LYS A 1 158 ? 35.754 3.989 9.545 1.00 28.63 156 LYS A N 1
ATOM 1191 C CA . LYS A 1 158 ? 35.548 2.667 8.958 1.00 29.68 156 LYS A CA 1
ATOM 1192 C C . LYS A 1 158 ? 34.132 2.160 9.224 1.00 29.44 156 LYS A C 1
ATOM 1193 O O . LYS A 1 158 ? 33.532 1.504 8.372 1.00 30.05 156 LYS A O 1
ATOM 1199 N N . GLN A 1 159 ? 33.589 2.504 10.390 1.00 28.85 157 GL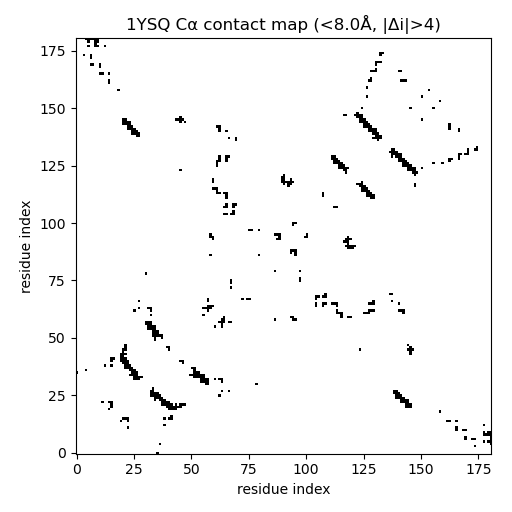N A N 1
ATOM 1200 C CA . GLN A 1 159 ? 32.247 2.101 10.776 1.00 29.24 157 GLN A CA 1
ATOM 1201 C C . GLN A 1 159 ? 31.162 2.820 9.984 1.00 29.80 157 GLN A C 1
ATOM 1202 O O . GLN A 1 159 ? 30.184 2.202 9.566 1.00 29.87 157 GLN A O 1
ATOM 1208 N N . VAL A 1 160 ? 31.327 4.125 9.776 1.00 29.36 158 VAL A N 1
ATOM 1209 C CA . VAL A 1 160 ? 30.284 4.913 9.106 1.00 30.26 158 VAL A CA 1
ATOM 1210 C C . VAL A 1 160 ? 30.447 5.058 7.592 1.00 30.00 158 VAL A C 1
ATOM 1211 O O . VAL A 1 160 ? 29.448 5.159 6.883 1.00 31.03 158 VAL A O 1
ATOM 1215 N N . GLY A 1 161 ? 31.688 5.074 7.117 1.00 29.56 159 GLY A N 1
ATOM 1216 C CA . GLY A 1 161 ? 31.998 5.157 5.701 1.00 29.46 159 GLY A CA 1
ATOM 1217 C C . GLY A 1 161 ? 32.301 6.576 5.219 1.00 29.12 159 GLY A C 1
ATOM 1218 O O . GLY A 1 161 ? 31.623 7.538 5.640 1.00 28.39 159 GLY A O 1
ATOM 1219 N N . GLU A 1 162 ? 33.289 6.704 4.332 1.00 28.56 160 GLU A N 1
ATOM 1220 C CA . GLU A 1 162 ? 33.677 8.016 3.794 1.00 28.86 160 GLU A CA 1
ATOM 1221 C C . GLU A 1 162 ? 32.569 8.656 2.985 1.00 28.15 160 GLU A C 1
ATOM 1222 O O . GLU A 1 162 ? 32.267 9.833 3.177 1.00 27.52 160 GLU A O 1
ATOM 1228 N N . LYS A 1 163 ? 31.984 7.889 2.065 1.00 27.95 161 LYS A N 1
ATOM 1229 C CA . LYS A 1 163 ? 30.961 8.430 1.191 1.00 28.33 161 LYS A CA 1
ATOM 1230 C C . LYS A 1 163 ? 29.737 8.846 1.981 1.00 27.94 161 LYS A C 1
ATOM 1231 O O . LYS A 1 163 ? 29.085 9.836 1.645 1.00 27.83 161 LYS A O 1
ATOM 1237 N N . ASN A 1 164 ? 29.431 8.101 3.045 1.00 27.43 162 ASN A N 1
ATOM 1238 C CA . ASN A 1 164 ? 28.312 8.445 3.907 1.00 27.31 162 ASN A CA 1
ATOM 1239 C C . ASN A 1 164 ? 28.473 9.840 4.516 1.00 27.33 162 ASN A C 1
ATOM 1240 O O . ASN A 1 164 ? 27.519 10.619 4.533 1.00 27.38 162 ASN A O 1
ATOM 1245 N N . LEU A 1 165 ? 29.679 10.152 4.997 1.00 25.72 163 LEU A N 1
ATOM 1246 C CA . LEU A 1 165 ? 29.952 11.453 5.596 1.00 25.59 163 LEU A CA 1
ATOM 1247 C C . LEU A 1 165 ? 30.240 12.524 4.538 1.00 24.76 163 LEU A C 1
ATOM 1248 O O . LEU A 1 165 ? 29.988 13.710 4.755 1.00 24.16 163 LEU A O 1
ATOM 1253 N N . LEU A 1 166 ? 30.765 12.101 3.390 1.00 23.93 164 LEU A N 1
ATOM 1254 C CA . LEU A 1 166 ? 31.110 13.041 2.334 1.00 23.84 164 LEU A CA 1
ATOM 1255 C C . LEU A 1 166 ? 29.873 13.774 1.804 1.00 23.73 164 LEU A C 1
ATOM 1256 O O . LEU A 1 166 ? 29.932 14.956 1.447 1.00 23.58 164 LEU A O 1
ATOM 1261 N N . LYS A 1 167 ? 28.742 13.077 1.771 1.00 23.34 165 LYS A N 1
ATOM 1262 C CA . LYS A 1 167 ? 27.522 13.696 1.270 1.00 24.33 165 LYS A CA 1
ATOM 1263 C C . LYS A 1 167 ? 27.104 15.007 1.987 1.00 23.27 165 LYS A C 1
ATOM 1264 O O . LYS A 1 167 ? 26.984 16.029 1.312 1.00 23.28 165 LYS A O 1
ATOM 1270 N N . PRO A 1 168 ? 26.869 15.006 3.303 1.00 22.73 166 PRO A N 1
ATOM 1271 C CA . PRO A 1 168 ? 26.543 16.263 4.004 1.00 22.38 166 PRO A CA 1
ATOM 1272 C C . PRO A 1 168 ? 27.709 17.254 3.996 1.00 21.99 166 PRO A C 1
ATOM 1273 O O . PRO A 1 168 ? 27.490 18.463 3.970 1.00 21.85 166 PRO A O 1
ATOM 1277 N N . LEU A 1 169 ? 28.939 16.744 4.020 1.00 21.61 167 LEU A N 1
ATOM 1278 C CA . LEU A 1 169 ? 30.128 17.606 3.980 1.00 21.31 167 LEU A CA 1
ATOM 1279 C C . LEU A 1 169 ? 30.140 18.395 2.672 1.00 20.93 167 LEU A C 1
ATOM 1280 O O . LEU A 1 169 ? 30.347 19.618 2.661 1.00 20.45 167 LEU A O 1
ATOM 1285 N N . ARG A 1 170 ? 29.894 17.699 1.566 1.00 21.00 168 ARG A N 1
ATOM 1286 C CA . ARG A 1 170 ? 29.876 18.382 0.281 1.00 21.90 168 ARG A CA 1
ATOM 1287 C C . ARG A 1 170 ? 28.685 19.350 0.177 1.00 21.73 168 ARG A C 1
ATOM 1288 O O . ARG A 1 170 ? 28.823 20.480 -0.325 1.00 21.85 168 ARG A O 1
ATOM 1296 N N . GLU A 1 171 ? 27.527 18.927 0.677 1.00 22.04 169 GLU A N 1
ATOM 1297 C CA . GLU A 1 171 ? 26.351 19.801 0.663 1.00 22.05 169 GLU A CA 1
ATOM 1298 C C . GLU A 1 171 ? 26.632 21.108 1.425 1.00 22.32 169 GLU A C 1
ATOM 1299 O O . GLU A 1 171 ? 26.188 22.184 1.014 1.00 21.00 169 GLU A O 1
ATOM 1305 N N . THR A 1 172 ? 27.367 20.985 2.532 1.00 21.72 170 THR A N 1
ATOM 1306 C CA . THR A 1 172 ? 27.791 22.132 3.332 1.00 21.86 170 THR A CA 1
ATOM 1307 C C . THR A 1 172 ? 28.691 23.078 2.519 1.00 22.00 170 THR A C 1
ATOM 1308 O O . THR A 1 172 ? 28.403 24.280 2.454 1.00 21.22 170 THR A O 1
ATOM 1312 N N . ALA A 1 173 ? 29.752 22.538 1.891 1.00 21.84 171 ALA A N 1
ATOM 1313 C CA . ALA A 1 173 ? 30.635 23.330 1.044 1.00 22.27 171 ALA A CA 1
ATOM 1314 C C . ALA A 1 173 ? 29.877 23.986 -0.113 1.00 22.52 171 ALA A C 1
ATOM 1315 O O . ALA A 1 173 ? 30.128 25.133 -0.432 1.00 22.96 171 ALA A O 1
ATOM 1317 N N . GLN A 1 174 ? 28.962 23.251 -0.738 1.00 23.98 172 GLN A N 1
ATOM 1318 C CA . GLN A 1 174 ? 28.182 23.784 -1.854 1.00 24.64 172 GLN A CA 1
ATOM 1319 C C . GLN A 1 174 ? 27.365 25.007 -1.435 1.00 25.01 172 GLN A C 1
ATOM 1320 O O . GLN A 1 174 ? 27.329 26.000 -2.157 1.00 25.36 172 GLN A O 1
ATOM 1326 N N . ALA A 1 175 ? 26.721 24.925 -0.269 1.00 25.19 173 ALA A N 1
ATOM 1327 C CA . ALA A 1 175 ? 25.908 26.023 0.252 1.00 25.83 173 ALA A CA 1
ATOM 1328 C C . AL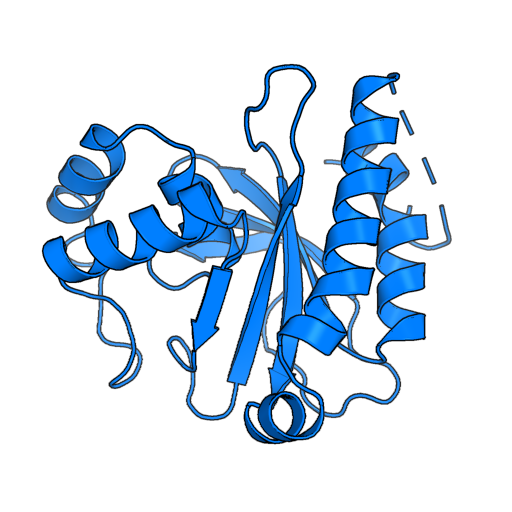A A 1 175 ? 26.760 27.282 0.506 1.00 26.50 173 ALA A C 1
ATOM 1329 O O . ALA A 1 175 ? 26.384 28.390 0.095 1.00 26.51 173 ALA A O 1
ATOM 1331 N N . ILE A 1 176 ? 27.908 27.094 1.163 1.00 26.32 174 ILE A N 1
ATOM 1332 C CA . ILE A 1 176 ? 28.878 28.175 1.366 1.00 26.86 174 ILE A CA 1
ATOM 1333 C C . ILE A 1 176 ? 29.345 28.774 0.032 1.00 27.41 174 ILE A C 1
ATOM 1334 O O . ILE A 1 176 ? 29.347 29.990 -0.144 1.00 27.53 174 ILE A O 1
ATOM 1339 N N . SER A 1 177 ? 29.743 27.920 -0.902 1.00 28.27 175 SER A N 1
ATOM 1340 C CA . SER A 1 177 ? 30.204 28.382 -2.204 1.00 29.84 175 SER A CA 1
ATOM 1341 C C . SER A 1 177 ? 29.122 29.175 -2.957 1.00 31.21 175 SER A C 1
ATOM 1342 O O . SER A 1 177 ? 29.410 30.225 -3.567 1.00 30.76 175 SER A O 1
ATOM 1345 N N . ASN A 1 178 ? 27.894 28.661 -2.908 1.00 32.42 176 ASN A N 1
ATOM 1346 C CA . ASN A 1 178 ? 26.744 29.270 -3.579 1.00 34.51 176 ASN A CA 1
ATOM 1347 C C . ASN A 1 178 ? 26.425 30.639 -2.990 1.00 35.79 176 ASN A C 1
ATOM 1348 O O . ASN A 1 178 ? 26.214 31.598 -3.727 1.00 36.07 176 ASN A O 1
ATOM 1353 N N . GLU A 1 179 ? 26.415 30.721 -1.662 1.00 37.72 177 GLU A N 1
ATOM 1354 C CA . GLU A 1 179 ? 26.203 31.983 -0.959 1.00 39.66 177 GLU A CA 1
ATOM 1355 C C . GLU A 1 179 ? 27.330 32.991 -1.175 1.00 40.50 177 GLU A C 1
ATOM 1356 O O . GLU A 1 179 ? 27.072 34.184 -1.304 1.00 40.98 177 GLU A O 1
ATOM 1362 N N . LEU A 1 180 ? 28.573 32.520 -1.216 1.00 41.33 178 LEU A N 1
ATOM 1363 C CA . LEU A 1 180 ? 29.705 33.411 -1.487 1.00 42.59 178 LEU A CA 1
ATOM 1364 C C . LEU A 1 180 ? 29.555 33.998 -2.893 1.00 43.49 178 LEU A C 1
ATOM 1365 O O . LEU A 1 180 ? 29.667 35.214 -3.084 1.00 43.30 178 LEU A O 1
ATOM 1370 N N . GLY A 1 181 ? 29.255 33.121 -3.852 1.00 44.54 179 GLY A N 1
ATOM 1371 C CA . GLY A 1 181 ? 29.014 33.494 -5.236 1.00 46.02 179 GLY A CA 1
ATOM 1372 C C . GLY A 1 181 ? 27.990 34.599 -5.401 1.00 47.29 179 GLY A C 1
ATOM 1373 O O . GLY A 1 181 ? 28.219 35.539 -6.162 1.00 47.34 179 GLY A O 1
ATOM 1374 N N . PHE A 1 182 ? 26.872 34.488 -4.685 1.00 48.44 180 PHE A N 1
ATOM 1375 C CA . PHE A 1 182 ? 25.813 35.500 -4.726 1.00 49.99 180 PHE A CA 1
ATOM 1376 C C . PHE A 1 182 ? 26.342 36.867 -4.286 1.00 50.50 180 PHE A C 1
ATOM 1377 O O . PHE A 1 182 ? 26.050 37.882 -4.916 1.00 50.75 180 PHE A O 1
ATOM 1385 N N . THR A 1 183 ? 27.131 36.890 -3.216 1.00 51.33 181 THR A N 1
ATOM 1386 C CA . THR A 1 183 ? 27.711 38.140 -2.726 1.00 51.94 181 THR A CA 1
ATOM 1387 C C . THR A 1 183 ? 28.958 38.504 -3.528 1.00 52.09 181 THR A C 1
ATOM 1388 O O . THR A 1 183 ? 29.133 39.659 -3.920 1.00 52.73 181 THR A O 1
ATOM 1392 N N . ALA A 1 190 ? 24.252 32.981 13.023 1.00 32.55 188 ALA A N 1
ATOM 1393 C CA . ALA A 1 190 ? 24.916 31.934 13.810 1.00 32.02 188 ALA A CA 1
ATOM 1394 C C . ALA A 1 190 ? 25.658 32.536 14.993 1.00 31.17 188 ALA A C 1
ATOM 1395 O O . ALA A 1 190 ? 26.252 33.600 14.880 1.00 31.32 188 ALA A O 1
ATOM 1397 N N . ILE A 1 191 ? 25.657 31.818 16.112 1.00 31.19 189 ILE A N 1
ATOM 1398 C CA . ILE A 1 191 ? 26.426 32.206 17.296 1.00 30.30 189 ILE A CA 1
ATOM 1399 C C . ILE A 1 191 ? 27.918 32.439 16.968 1.00 30.55 189 ILE A C 1
ATOM 1400 O O . ILE A 1 191 ? 28.539 33.370 17.494 1.00 29.75 189 ILE A O 1
ATOM 1405 N N . THR A 1 192 ? 28.479 31.613 16.081 1.00 30.59 190 THR A N 1
ATOM 1406 C CA . THR A 1 192 ? 29.901 31.729 15.717 1.00 30.86 190 THR A CA 1
ATOM 1407 C C . THR A 1 192 ? 30.160 32.544 14.454 1.00 32.43 190 THR A C 1
ATOM 1408 O O . THR A 1 192 ? 31.276 32.521 13.917 1.00 31.83 190 THR A O 1
ATOM 1412 N N . GLY A 1 193 ? 29.132 33.237 13.971 1.00 33.49 191 GLY A N 1
ATOM 1413 C CA . GLY A 1 193 ? 29.287 34.139 12.850 1.00 35.47 191 GLY A CA 1
ATOM 1414 C C . GLY A 1 193 ? 29.787 35.484 13.358 1.00 37.47 191 GLY A C 1
ATOM 1415 O O . GLY A 1 193 ? 29.409 36.535 12.823 1.00 39.53 191 GLY A O 1
#

CATH classification: 3.30.450.40

B-factor: mean 27.07, std 7.97, range [3.96, 55.68]